Protein AF-A0A182EN33-F1 (afdb_monomer_lite)

Structure (mmCIF, N/CA/C/O backbone):
data_AF-A0A182EN33-F1
#
_entry.id   AF-A0A182EN33-F1
#
loop_
_atom_site.group_PDB
_atom_site.id
_atom_site.type_symbol
_atom_site.label_atom_id
_atom_site.label_alt_id
_atom_site.label_comp_id
_atom_site.label_asym_id
_atom_site.label_entity_id
_atom_site.label_seq_id
_atom_site.pdbx_PDB_ins_code
_atom_site.Cartn_x
_atom_site.Cartn_y
_atom_site.Cartn_z
_atom_site.occupancy
_atom_site.B_iso_or_equiv
_atom_site.auth_seq_id
_atom_site.auth_comp_id
_atom_site.auth_asym_id
_atom_site.auth_atom_id
_atom_site.pdbx_PDB_model_num
ATOM 1 N N . MET A 1 1 ? 7.401 3.623 -54.132 1.00 31.62 1 MET A N 1
ATOM 2 C CA . MET A 1 1 ? 8.027 2.600 -53.267 1.00 31.62 1 MET A CA 1
ATOM 3 C C . MET A 1 1 ? 8.249 3.207 -51.894 1.00 31.62 1 MET A C 1
ATOM 5 O O . MET A 1 1 ? 9.057 4.114 -51.759 1.00 31.62 1 MET A O 1
ATOM 9 N N . TYR A 1 2 ? 7.458 2.776 -50.913 1.00 28.78 2 TYR A N 1
ATOM 10 C CA . TYR A 1 2 ? 7.537 3.209 -49.518 1.00 28.78 2 TYR A CA 1
ATOM 11 C C . TYR A 1 2 ? 8.576 2.322 -48.820 1.00 28.78 2 TYR A C 1
ATOM 13 O O . TYR A 1 2 ? 8.303 1.149 -48.584 1.00 28.78 2 TYR A O 1
ATOM 21 N N . ASN A 1 3 ? 9.770 2.844 -48.529 1.00 30.33 3 ASN A N 1
ATOM 22 C CA . ASN A 1 3 ? 10.752 2.115 -47.729 1.00 30.33 3 ASN A CA 1
ATOM 23 C C . ASN A 1 3 ? 10.620 2.518 -46.262 1.00 30.33 3 ASN A C 1
ATOM 25 O O . ASN A 1 3 ? 11.076 3.570 -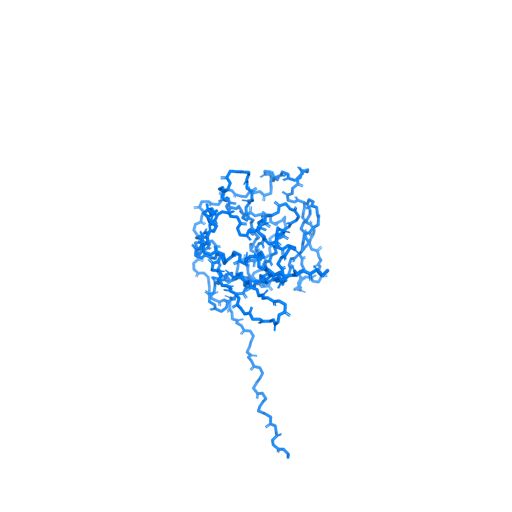45.818 1.00 30.33 3 ASN A O 1
ATOM 29 N N . GLN A 1 4 ? 9.959 1.627 -45.528 1.00 42.47 4 GLN A N 1
ATOM 30 C CA . GLN A 1 4 ? 10.081 1.475 -44.090 1.00 42.47 4 GLN A CA 1
ATOM 31 C C . GLN A 1 4 ? 11.551 1.241 -43.713 1.00 42.47 4 GLN A C 1
ATOM 33 O O . GLN A 1 4 ? 12.247 0.478 -44.379 1.00 42.47 4 GLN A O 1
ATOM 38 N N . SER A 1 5 ? 11.991 1.837 -42.603 1.00 39.81 5 SER A N 1
ATOM 39 C CA . SER A 1 5 ? 12.668 1.155 -41.482 1.00 39.81 5 SER A CA 1
ATOM 40 C C . SER A 1 5 ? 13.703 2.040 -40.773 1.00 39.81 5 SER A C 1
ATOM 42 O O . SER A 1 5 ? 14.462 2.777 -41.392 1.00 39.81 5 SER A O 1
ATOM 44 N N . ARG A 1 6 ? 13.754 1.863 -39.442 1.00 38.50 6 ARG A N 1
ATOM 45 C CA . ARG A 1 6 ? 14.775 2.330 -38.480 1.00 38.50 6 ARG A CA 1
ATOM 46 C C . ARG A 1 6 ? 14.611 3.736 -37.883 1.00 38.50 6 ARG A C 1
ATOM 48 O O . ARG A 1 6 ? 15.557 4.514 -37.842 1.00 38.50 6 ARG A O 1
ATOM 55 N N . LYS A 1 7 ? 13.472 4.003 -37.233 1.00 39.28 7 LYS A N 1
ATOM 56 C CA . LYS A 1 7 ? 13.522 4.777 -35.976 1.00 39.28 7 LYS A CA 1
ATOM 57 C C . LYS A 1 7 ? 13.866 3.798 -34.854 1.00 39.28 7 LYS A C 1
ATOM 59 O O . LYS A 1 7 ? 13.037 2.987 -34.457 1.00 39.28 7 LYS A O 1
ATOM 64 N N . GLY A 1 8 ? 15.143 3.792 -34.475 1.00 36.97 8 GLY A N 1
ATOM 65 C CA . GLY A 1 8 ? 15.721 2.886 -33.489 1.00 36.97 8 GLY A CA 1
ATOM 66 C C . GLY A 1 8 ? 15.067 3.022 -32.117 1.00 36.97 8 GLY A C 1
ATOM 67 O O . GLY A 1 8 ? 14.801 4.123 -31.640 1.00 36.97 8 GLY A O 1
ATOM 68 N N . TRP A 1 9 ? 14.823 1.871 -31.505 1.00 37.12 9 TRP A N 1
ATOM 69 C CA . TRP A 1 9 ? 14.331 1.712 -30.148 1.00 37.12 9 TRP A CA 1
ATOM 70 C C . TRP A 1 9 ? 15.394 2.241 -29.187 1.00 37.12 9 TRP A C 1
ATOM 72 O O . TRP A 1 9 ? 16.503 1.707 -29.142 1.00 37.12 9 TRP A O 1
ATOM 82 N N . LYS A 1 10 ? 15.086 3.295 -28.429 1.00 38.31 10 LYS A N 1
ATOM 83 C CA . LYS A 1 10 ? 15.992 3.753 -27.376 1.00 38.31 10 LYS A CA 1
ATOM 84 C C . LYS A 1 10 ? 15.839 2.845 -26.169 1.00 38.31 10 LYS A C 1
ATOM 86 O O . LYS A 1 10 ? 14.840 2.891 -25.460 1.00 38.31 10 LYS A O 1
ATOM 91 N N . ILE A 1 11 ? 16.846 2.008 -25.955 1.00 40.91 11 ILE A N 1
ATOM 92 C CA . ILE A 1 11 ? 16.990 1.197 -24.750 1.00 40.91 11 ILE A CA 1
ATOM 93 C C . ILE A 1 11 ? 17.032 2.150 -23.548 1.00 40.91 11 ILE A C 1
ATOM 95 O O . ILE A 1 11 ? 17.750 3.151 -23.560 1.00 40.91 11 ILE A O 1
ATOM 99 N N . LEU A 1 12 ? 16.288 1.810 -22.492 1.00 40.81 12 LEU A N 1
ATOM 100 C CA . LEU A 1 12 ? 16.102 2.590 -21.257 1.00 40.81 12 LEU A CA 1
ATOM 101 C C . LEU A 1 12 ? 17.410 3.091 -20.600 1.00 40.81 12 LEU A C 1
ATOM 103 O O . LEU A 1 12 ? 17.381 4.036 -19.815 1.00 40.81 12 LEU A O 1
ATOM 107 N N . LYS A 1 13 ? 18.563 2.507 -20.957 1.00 39.56 13 LYS A N 1
ATOM 108 C CA . LYS A 1 13 ? 19.907 2.963 -20.565 1.00 39.56 13 LYS A CA 1
ATOM 109 C C . LYS A 1 13 ? 20.235 4.399 -20.992 1.00 39.56 13 LYS A C 1
ATOM 111 O O . LYS A 1 13 ? 21.052 5.034 -20.335 1.00 39.56 13 LYS A O 1
ATOM 116 N N . GLU A 1 14 ? 19.634 4.916 -22.064 1.00 35.78 14 GLU A N 1
ATOM 117 C CA . GLU A 1 14 ? 19.969 6.248 -22.599 1.00 35.78 14 GLU A CA 1
ATOM 118 C C . GLU A 1 14 ? 19.197 7.402 -21.941 1.00 35.78 14 GLU A C 1
ATOM 120 O O . GLU A 1 14 ? 19.501 8.576 -22.171 1.00 35.78 14 GLU A O 1
ATOM 125 N N . SER A 1 15 ? 18.206 7.103 -21.099 1.00 40.00 15 SER A N 1
ATOM 126 C CA . SER A 1 15 ? 17.432 8.129 -20.405 1.00 40.00 15 SER A CA 1
ATOM 127 C C . SER A 1 15 ? 18.164 8.568 -19.134 1.00 40.00 15 SER A C 1
ATOM 129 O O . SER A 1 15 ? 18.089 7.911 -18.099 1.00 40.00 15 SER A O 1
ATOM 131 N N . LYS A 1 16 ? 18.849 9.720 -19.181 1.00 41.91 16 LYS A N 1
ATOM 132 C CA . LYS A 1 16 ? 19.387 10.443 -18.005 1.00 41.91 16 LYS A CA 1
ATOM 133 C C . LYS A 1 16 ? 18.273 11.013 -17.097 1.00 41.91 16 LYS A C 1
ATOM 135 O O . LYS A 1 16 ? 18.385 12.133 -16.604 1.00 41.91 16 LYS A O 1
ATOM 140 N N . LYS A 1 17 ? 17.172 10.289 -16.891 1.00 43.50 17 LYS A N 1
ATOM 141 C CA . LYS A 1 17 ? 16.091 10.700 -15.989 1.00 43.50 17 LYS A CA 1
ATOM 142 C C . LYS A 1 17 ? 16.308 10.061 -14.617 1.00 43.50 17 LYS A C 1
ATOM 144 O O . LYS A 1 17 ? 16.601 8.877 -14.485 1.00 43.50 17 LYS A O 1
ATOM 149 N N . THR A 1 18 ? 16.273 10.902 -13.592 1.00 37.91 18 THR A N 1
ATOM 150 C CA . THR A 1 18 ? 16.629 10.584 -12.208 1.00 37.91 18 THR A CA 1
ATOM 151 C C . THR A 1 18 ? 15.647 9.598 -11.566 1.00 37.91 18 THR A C 1
ATOM 153 O O . THR A 1 18 ? 14.470 9.539 -11.912 1.00 37.91 18 THR A O 1
ATOM 156 N N . ARG A 1 19 ? 16.141 8.848 -10.569 1.00 40.41 19 ARG A N 1
ATOM 157 C CA . ARG A 1 19 ? 15.469 7.764 -9.813 1.00 40.41 19 ARG A CA 1
ATOM 158 C C . ARG A 1 19 ? 14.133 8.121 -9.129 1.00 40.41 19 ARG A C 1
ATOM 160 O O . ARG A 1 19 ? 13.558 7.274 -8.460 1.00 40.41 19 ARG A O 1
ATOM 167 N N . TYR A 1 20 ? 13.635 9.344 -9.269 1.00 38.81 20 TYR A N 1
ATOM 168 C CA . TYR A 1 20 ? 12.438 9.847 -8.583 1.00 38.81 20 TYR A CA 1
ATOM 169 C C . TYR A 1 20 ? 11.143 9.665 -9.376 1.00 38.81 20 TYR A C 1
ATOM 171 O O . TYR A 1 20 ? 10.067 10.032 -8.912 1.00 38.81 20 TYR A O 1
ATOM 179 N N . GLN A 1 21 ? 11.238 9.096 -10.573 1.00 43.81 21 GLN A N 1
ATOM 180 C CA . GLN A 1 21 ? 10.144 9.080 -11.528 1.00 43.81 21 GLN A CA 1
ATOM 181 C C . GLN A 1 21 ? 9.388 7.747 -11.597 1.00 43.81 21 GLN A C 1
ATOM 183 O O . GLN A 1 21 ? 8.379 7.702 -12.273 1.00 43.81 21 GLN A O 1
ATOM 188 N N . TYR A 1 22 ? 9.778 6.687 -10.881 1.00 46.91 22 TYR A N 1
ATOM 189 C CA . TYR A 1 22 ? 9.230 5.333 -11.104 1.00 46.91 22 TYR A CA 1
ATOM 190 C C . TYR A 1 22 ? 7.708 5.180 -10.930 1.00 46.91 22 TYR A C 1
ATOM 192 O O . TYR A 1 22 ? 7.109 4.363 -11.619 1.00 46.91 22 TYR A O 1
ATOM 200 N N . LEU A 1 23 ? 7.065 6.008 -10.101 1.00 44.56 23 LEU A N 1
ATOM 201 C CA . LEU A 1 23 ? 5.601 6.011 -9.958 1.00 44.56 23 LEU A CA 1
ATOM 202 C C . LEU A 1 23 ? 4.872 6.826 -11.042 1.00 44.56 23 LEU A C 1
ATOM 204 O O . LEU A 1 23 ? 3.807 6.412 -11.472 1.00 44.56 23 LEU A O 1
ATOM 208 N N . ARG A 1 24 ? 5.462 7.920 -11.547 1.00 39.88 24 ARG A N 1
ATOM 209 C CA .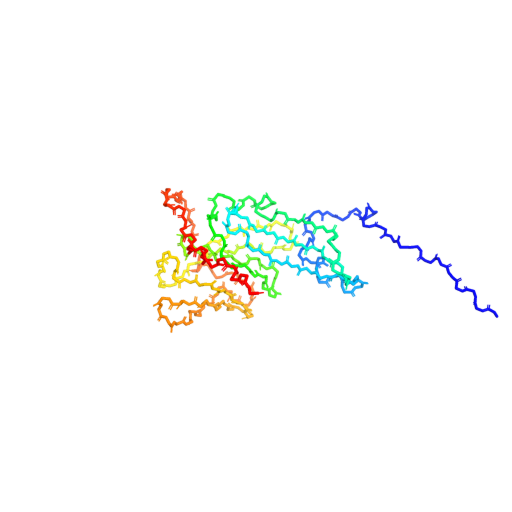 ARG A 1 24 ? 4.935 8.649 -12.725 1.00 39.88 24 ARG A CA 1
ATOM 210 C C . ARG A 1 24 ? 5.322 7.996 -14.054 1.00 39.88 24 ARG A C 1
ATOM 212 O O . ARG A 1 24 ? 4.620 8.151 -15.040 1.00 39.88 24 ARG A O 1
ATOM 219 N N . ILE A 1 25 ? 6.428 7.252 -14.086 1.00 45.25 25 ILE A N 1
ATOM 220 C CA . ILE A 1 25 ? 6.856 6.442 -15.230 1.00 45.25 25 ILE A CA 1
ATOM 221 C C . ILE A 1 25 ? 5.796 5.386 -15.514 1.00 45.25 25 ILE A C 1
ATOM 223 O O . ILE A 1 25 ? 5.530 5.163 -16.682 1.00 45.25 25 ILE A O 1
ATOM 227 N N . ALA A 1 26 ? 5.156 4.802 -14.493 1.00 46.41 26 ALA A N 1
ATOM 228 C CA . ALA A 1 26 ? 4.052 3.860 -14.679 1.00 46.41 26 ALA A CA 1
ATOM 229 C C . ALA A 1 26 ? 2.886 4.454 -15.496 1.00 46.41 26 ALA A C 1
ATOM 231 O O . ALA A 1 26 ? 2.305 3.747 -16.312 1.00 46.41 26 ALA A O 1
ATOM 232 N N . GLU A 1 27 ? 2.586 5.747 -15.328 1.00 40.25 27 GLU A N 1
ATOM 233 C CA . GLU A 1 27 ? 1.555 6.455 -16.104 1.00 40.25 27 GLU A CA 1
ATOM 234 C C . GLU A 1 27 ? 2.046 6.833 -17.518 1.00 40.25 27 GLU A C 1
ATOM 236 O O . GLU A 1 27 ? 1.307 6.691 -18.488 1.00 40.25 27 GLU A O 1
ATOM 241 N N . ASP A 1 28 ? 3.315 7.241 -17.660 1.00 41.69 28 ASP A N 1
ATOM 242 C CA . ASP A 1 28 ? 3.958 7.616 -18.940 1.00 41.69 28 ASP A CA 1
ATOM 243 C C . ASP A 1 28 ? 4.456 6.390 -19.750 1.00 41.69 28 ASP A C 1
ATOM 245 O O . ASP A 1 28 ? 4.986 6.512 -20.853 1.00 41.69 28 ASP A O 1
ATOM 249 N N . GLN A 1 29 ? 4.304 5.174 -19.207 1.00 47.50 29 GLN A N 1
ATOM 250 C CA . GLN A 1 29 ? 4.582 3.908 -19.891 1.00 47.50 29 GLN A CA 1
ATOM 251 C C . GLN A 1 29 ? 3.462 3.513 -20.859 1.00 47.50 29 GLN A C 1
ATOM 253 O O . GLN A 1 29 ? 3.578 2.455 -21.444 1.00 47.50 29 GLN A O 1
ATOM 258 N N . ALA A 1 30 ? 2.421 4.313 -21.110 1.00 42.97 30 ALA A N 1
ATOM 259 C CA . ALA A 1 30 ? 1.378 3.952 -22.082 1.00 42.97 30 ALA A CA 1
ATOM 260 C C . ALA A 1 30 ? 1.900 3.763 -23.531 1.00 42.97 30 ALA A C 1
ATOM 262 O O . ALA A 1 30 ? 1.277 3.053 -24.320 1.00 42.97 30 ALA A O 1
ATOM 263 N N . GLU A 1 31 ? 3.060 4.337 -23.886 1.00 46.19 31 GLU A N 1
ATOM 264 C CA . GLU A 1 31 ? 3.755 4.033 -25.154 1.00 46.19 31 GLU A CA 1
ATOM 265 C C . GLU A 1 31 ? 4.547 2.712 -25.114 1.00 46.19 31 GLU A C 1
ATOM 267 O O . GLU A 1 31 ? 4.861 2.131 -26.156 1.00 46.19 31 GLU A O 1
ATOM 272 N N . TYR A 1 32 ? 4.841 2.204 -23.918 1.00 51.06 32 TYR A N 1
ATOM 273 C CA . TYR A 1 32 ? 5.441 0.900 -23.690 1.00 51.06 32 TYR A CA 1
ATOM 274 C C . TYR A 1 32 ? 4.343 -0.111 -23.374 1.00 51.06 32 TYR A C 1
ATOM 276 O O . TYR A 1 32 ? 3.455 0.077 -22.555 1.00 51.06 32 TYR A O 1
ATOM 284 N N . LYS A 1 33 ? 4.412 -1.270 -24.005 1.00 62.91 33 LYS A N 1
ATOM 285 C CA . LYS A 1 33 ? 3.574 -2.400 -23.631 1.00 62.91 33 LYS A CA 1
ATOM 286 C C . LYS A 1 33 ? 4.061 -2.986 -22.292 1.00 62.91 33 LYS A C 1
ATOM 288 O O . LYS A 1 33 ? 4.619 -4.079 -22.300 1.00 62.91 33 LYS A O 1
ATOM 293 N N . ALA A 1 34 ? 3.951 -2.245 -21.191 1.00 69.38 34 ALA A N 1
ATOM 294 C CA . ALA A 1 34 ? 4.448 -2.619 -19.873 1.00 69.38 34 ALA A CA 1
ATOM 295 C C . ALA A 1 34 ? 3.371 -2.444 -18.793 1.00 69.38 34 ALA A C 1
ATOM 297 O O . ALA A 1 34 ? 2.613 -1.480 -18.792 1.00 69.38 34 ALA A O 1
ATOM 298 N N . VAL A 1 35 ? 3.323 -3.397 -17.870 1.00 78.50 35 VAL A N 1
ATOM 299 C CA . VAL A 1 35 ? 2.446 -3.448 -16.705 1.00 78.50 35 VAL A CA 1
ATOM 300 C C . VAL A 1 35 ? 3.307 -3.292 -15.459 1.00 78.50 35 VAL A C 1
ATOM 302 O O . VAL A 1 35 ? 4.379 -3.891 -15.348 1.00 78.50 35 VAL A O 1
ATOM 305 N N . VAL A 1 36 ? 2.828 -2.493 -14.511 1.00 84.19 36 VAL A N 1
ATOM 306 C CA . VAL A 1 36 ? 3.466 -2.322 -13.208 1.00 84.19 36 VAL A CA 1
ATOM 307 C C . VAL A 1 36 ? 2.678 -3.099 -12.161 1.00 84.19 36 VAL A C 1
ATOM 309 O O . VAL A 1 36 ? 1.480 -2.881 -11.996 1.00 84.19 36 VAL A O 1
ATOM 312 N N . LEU A 1 37 ? 3.350 -4.005 -11.454 1.00 89.12 37 LEU A N 1
ATOM 313 C CA . LEU A 1 37 ? 2.768 -4.821 -10.392 1.00 89.12 37 LEU A CA 1
ATOM 314 C C . LEU A 1 37 ? 3.357 -4.395 -9.051 1.00 89.12 37 LEU A C 1
ATOM 316 O O . LEU A 1 37 ? 4.565 -4.487 -8.846 1.00 89.12 37 LEU A O 1
ATOM 320 N N . LEU A 1 38 ? 2.500 -3.952 -8.136 1.00 92.88 38 LEU A N 1
ATOM 321 C CA . LEU A 1 38 ? 2.862 -3.680 -6.749 1.00 92.88 38 LEU A CA 1
ATOM 322 C C . LEU A 1 38 ? 2.496 -4.896 -5.900 1.00 92.88 38 LEU A C 1
ATOM 324 O O . LEU A 1 38 ? 1.359 -5.360 -5.947 1.00 92.88 38 LEU A O 1
ATOM 328 N N . THR A 1 39 ? 3.442 -5.399 -5.115 1.00 93.25 39 THR A N 1
ATOM 329 C CA . THR A 1 39 ? 3.189 -6.519 -4.207 1.00 93.25 39 THR A CA 1
ATOM 330 C C . THR A 1 39 ? 3.805 -6.287 -2.839 1.00 93.25 39 THR A C 1
ATOM 332 O O . THR A 1 39 ? 4.843 -5.637 -2.692 1.00 93.25 39 THR A O 1
ATOM 335 N N . CYS A 1 40 ? 3.180 -6.888 -1.835 1.00 94.38 40 CYS A N 1
ATOM 336 C CA . CYS A 1 40 ? 3.723 -7.005 -0.496 1.00 94.38 40 CYS A CA 1
ATOM 337 C C . CYS A 1 40 ? 4.293 -8.415 -0.314 1.00 94.38 40 CYS A C 1
ATOM 339 O O . CYS A 1 40 ? 3.558 -9.400 -0.315 1.00 94.38 40 CYS A O 1
ATOM 341 N N . ASP A 1 41 ? 5.608 -8.524 -0.151 1.00 92.75 41 ASP A N 1
ATOM 342 C CA . ASP A 1 41 ? 6.264 -9.748 0.303 1.00 92.75 41 ASP A CA 1
ATOM 343 C C . ASP A 1 41 ? 6.357 -9.704 1.833 1.00 92.75 41 ASP A C 1
ATOM 345 O O . ASP A 1 41 ? 7.370 -9.329 2.433 1.00 92.75 41 ASP A O 1
ATOM 349 N N . ALA A 1 42 ? 5.235 -10.068 2.453 1.00 87.50 42 ALA A N 1
ATOM 350 C CA . ALA A 1 42 ? 5.049 -10.150 3.897 1.00 87.50 42 ALA A CA 1
ATOM 351 C C . ALA A 1 42 ? 6.108 -11.029 4.587 1.00 87.50 42 ALA A C 1
ATOM 353 O O . ALA A 1 42 ? 6.577 -10.706 5.678 1.00 87.50 42 ALA A O 1
ATOM 354 N N . ALA A 1 43 ? 6.523 -12.128 3.946 1.00 87.94 43 ALA A N 1
ATOM 355 C CA . ALA A 1 43 ? 7.488 -13.069 4.514 1.00 87.94 43 ALA A CA 1
ATOM 356 C C . ALA A 1 43 ? 8.882 -12.446 4.679 1.00 87.94 43 ALA A C 1
ATOM 358 O O . ALA A 1 43 ? 9.611 -12.802 5.607 1.00 87.94 43 ALA A O 1
ATOM 359 N N . GLN A 1 44 ? 9.234 -11.507 3.800 1.00 91.19 44 GLN A N 1
ATOM 360 C CA . GLN A 1 44 ? 10.507 -10.788 3.832 1.00 91.19 44 GLN A CA 1
ATOM 361 C C . GLN A 1 44 ? 10.375 -9.331 4.298 1.00 91.19 44 GLN A C 1
ATOM 363 O O . GLN A 1 44 ? 11.344 -8.583 4.204 1.00 91.19 44 GLN A O 1
ATOM 368 N N . ASN A 1 45 ? 9.206 -8.929 4.810 1.00 91.75 45 ASN A N 1
ATOM 369 C CA . ASN A 1 45 ? 8.910 -7.558 5.230 1.00 91.75 45 ASN A CA 1
ATOM 370 C C . ASN A 1 45 ? 9.274 -6.503 4.165 1.00 91.75 45 ASN A C 1
ATOM 372 O O . ASN A 1 45 ? 9.943 -5.506 4.446 1.00 91.75 45 ASN A O 1
ATOM 376 N N . ARG A 1 46 ? 8.884 -6.743 2.910 1.00 93.38 46 ARG A N 1
ATOM 377 C CA . ARG A 1 46 ? 9.245 -5.846 1.807 1.00 93.38 46 ARG A CA 1
ATOM 378 C C . ARG A 1 46 ? 8.096 -5.571 0.855 1.00 93.38 46 ARG A C 1
ATOM 380 O O . ARG A 1 46 ? 7.191 -6.382 0.687 1.00 93.38 46 ARG A O 1
ATOM 387 N N . ILE A 1 47 ? 8.154 -4.409 0.221 1.00 94.88 47 ILE A N 1
ATOM 388 C CA . ILE A 1 47 ? 7.222 -3.978 -0.817 1.00 94.88 47 ILE A CA 1
ATOM 389 C C . ILE A 1 47 ? 8.005 -3.901 -2.116 1.00 94.88 47 ILE A C 1
ATOM 391 O O . ILE A 1 47 ? 9.027 -3.215 -2.190 1.00 94.88 47 ILE A O 1
ATOM 395 N N . LEU A 1 48 ? 7.527 -4.613 -3.129 1.00 94.00 48 LEU A N 1
ATOM 396 C CA . LEU A 1 48 ? 8.189 -4.724 -4.420 1.00 94.00 48 LEU A CA 1
ATOM 397 C C . LEU A 1 48 ? 7.316 -4.127 -5.510 1.00 94.00 48 LEU A C 1
ATOM 399 O O . LEU A 1 48 ? 6.093 -4.270 -5.498 1.00 94.00 48 LEU A O 1
ATOM 403 N N . LEU A 1 49 ? 7.974 -3.497 -6.472 1.00 92.38 49 LEU A N 1
ATOM 404 C CA . LEU A 1 49 ? 7.369 -3.038 -7.706 1.00 92.38 49 LEU A CA 1
ATOM 405 C C . LEU A 1 49 ? 8.058 -3.737 -8.872 1.00 92.38 49 LEU A C 1
ATOM 407 O O . LEU A 1 49 ? 9.263 -3.588 -9.071 1.00 92.38 49 LEU A O 1
ATOM 411 N N . PHE A 1 50 ? 7.290 -4.500 -9.639 1.00 89.69 50 PHE A N 1
ATOM 412 C CA . PHE A 1 50 ? 7.761 -5.176 -10.838 1.00 89.69 50 PHE A CA 1
ATOM 413 C C . PHE A 1 50 ? 7.275 -4.434 -12.072 1.00 89.69 50 PHE A C 1
ATOM 415 O O . PHE A 1 50 ? 6.106 -4.067 -12.161 1.00 89.69 50 PHE A O 1
ATOM 422 N N . VAL A 1 51 ? 8.168 -4.242 -13.033 1.00 87.12 51 VAL A N 1
ATOM 423 C CA . VAL A 1 51 ? 7.830 -3.760 -14.371 1.00 87.12 51 VAL A CA 1
ATOM 424 C C . VAL A 1 51 ? 7.932 -4.952 -15.300 1.00 87.12 51 VAL A C 1
ATOM 426 O O . VAL A 1 51 ? 9.001 -5.543 -15.433 1.00 87.12 51 VAL A O 1
ATOM 429 N N . VAL A 1 52 ? 6.817 -5.317 -15.912 1.00 85.38 52 VAL A N 1
ATOM 430 C CA . VAL A 1 52 ? 6.682 -6.504 -16.756 1.00 85.38 52 VAL A CA 1
ATOM 431 C C . VAL A 1 52 ? 6.211 -6.050 -18.127 1.00 85.38 52 VAL A C 1
ATOM 433 O O . VAL A 1 52 ? 5.391 -5.146 -18.209 1.00 85.38 52 VAL A O 1
ATOM 436 N N . ASP A 1 53 ? 6.715 -6.623 -19.212 1.00 83.69 53 ASP A N 1
ATOM 437 C CA . ASP A 1 53 ? 6.187 -6.311 -20.541 1.00 83.69 53 ASP A CA 1
ATOM 438 C C . ASP A 1 53 ? 4.876 -7.068 -20.851 1.00 83.69 53 ASP A C 1
ATOM 440 O O . ASP A 1 53 ? 4.426 -7.938 -20.108 1.00 83.69 53 ASP A O 1
ATOM 444 N N . HIS A 1 54 ? 4.253 -6.764 -21.988 1.00 80.50 54 HIS A N 1
ATOM 445 C CA . HIS A 1 54 ? 3.051 -7.441 -22.488 1.00 80.50 54 HIS A CA 1
ATOM 446 C C . HIS A 1 54 ? 3.193 -8.938 -22.749 1.00 80.50 54 HIS A C 1
ATOM 448 O O . HIS A 1 54 ? 2.179 -9.602 -22.949 1.00 80.50 54 HIS A O 1
ATOM 454 N N . THR A 1 55 ? 4.413 -9.464 -22.813 1.00 85.06 55 THR A N 1
ATOM 455 C CA . THR A 1 55 ? 4.651 -10.904 -22.951 1.00 85.06 55 THR A CA 1
ATOM 456 C C . THR A 1 55 ? 4.723 -11.599 -21.593 1.00 85.06 55 THR A C 1
ATOM 458 O O . THR A 1 55 ? 4.785 -12.823 -21.540 1.00 85.06 55 THR A O 1
ATOM 461 N N . GLY A 1 56 ? 4.691 -10.836 -20.494 1.00 82.12 56 GLY A N 1
ATOM 462 C CA . GLY A 1 56 ? 4.904 -11.347 -19.144 1.00 82.12 56 GLY A CA 1
ATOM 463 C C . GLY A 1 56 ? 6.380 -11.400 -18.743 1.00 82.12 56 GLY A C 1
ATOM 464 O O . GLY A 1 56 ? 6.700 -11.946 -17.688 1.00 82.12 56 GLY A O 1
ATOM 465 N N . THR A 1 57 ? 7.290 -10.838 -19.546 1.00 88.25 57 THR A N 1
ATOM 466 C CA . THR A 1 57 ? 8.723 -10.838 -19.240 1.00 88.25 57 THR A CA 1
ATOM 467 C C . THR A 1 57 ? 9.044 -9.742 -18.232 1.00 88.25 57 THR A C 1
ATOM 469 O O . THR A 1 57 ? 8.713 -8.572 -18.436 1.00 88.25 57 THR A O 1
ATOM 472 N 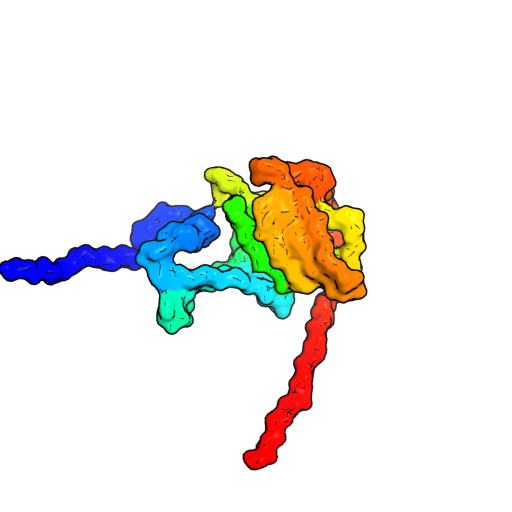N . LEU A 1 58 ? 9.716 -10.113 -17.139 1.00 88.56 58 LEU A N 1
ATOM 473 C CA . LEU A 1 58 ? 10.193 -9.160 -16.141 1.00 88.56 58 LEU A CA 1
ATOM 474 C C . LEU A 1 58 ? 11.251 -8.237 -16.760 1.00 88.56 58 LEU A C 1
ATOM 476 O O . LEU A 1 58 ? 12.336 -8.681 -17.129 1.00 88.56 58 LEU A O 1
ATOM 480 N N . ILE A 1 59 ? 10.943 -6.945 -16.833 1.00 88.75 59 ILE A N 1
ATOM 481 C CA . ILE A 1 59 ? 11.881 -5.902 -17.256 1.00 88.75 59 ILE A CA 1
ATOM 482 C C . ILE A 1 59 ? 12.723 -5.452 -16.064 1.00 88.75 59 ILE A C 1
ATOM 484 O O . ILE A 1 59 ? 13.937 -5.291 -16.190 1.00 88.75 59 ILE A O 1
ATOM 488 N N . ASN A 1 60 ? 12.081 -5.194 -14.919 1.00 87.50 60 ASN A N 1
ATOM 489 C CA . ASN A 1 60 ? 12.783 -4.716 -13.734 1.00 87.50 60 ASN A CA 1
ATOM 490 C C . ASN A 1 60 ? 12.041 -5.007 -12.426 1.00 87.50 60 ASN A C 1
ATOM 492 O O . ASN A 1 60 ? 10.815 -5.091 -12.401 1.00 87.50 60 ASN A O 1
ATOM 496 N N . GLU A 1 61 ? 12.801 -5.076 -11.337 1.00 91.00 61 GLU A N 1
ATOM 497 C CA . GLU A 1 61 ? 12.326 -5.213 -9.961 1.00 91.00 61 GLU A CA 1
ATOM 498 C C . GLU A 1 61 ? 12.862 -4.050 -9.122 1.00 91.00 61 GLU A C 1
ATOM 500 O O . GLU A 1 61 ? 14.056 -3.745 -9.129 1.00 91.00 61 GLU A O 1
ATOM 505 N N . TYR A 1 62 ? 11.972 -3.417 -8.364 1.00 89.12 62 TYR A N 1
ATOM 506 C CA . TYR A 1 62 ? 12.307 -2.350 -7.436 1.00 89.12 62 TYR A CA 1
ATOM 507 C C . TYR A 1 62 ? 11.875 -2.724 -6.024 1.00 89.12 62 TYR A C 1
ATOM 509 O O . TYR A 1 62 ? 10.693 -2.924 -5.752 1.00 89.12 62 TYR A O 1
ATOM 517 N N . ASP A 1 63 ? 12.837 -2.744 -5.106 1.00 92.88 63 ASP A N 1
ATOM 518 C CA . ASP A 1 63 ? 12.589 -2.881 -3.674 1.00 92.88 63 ASP A CA 1
ATOM 519 C C . ASP A 1 63 ? 12.251 -1.502 -3.085 1.00 92.88 63 ASP A C 1
ATOM 521 O O . ASP A 1 63 ? 13.134 -0.671 -2.832 1.00 92.88 63 ASP A O 1
ATOM 525 N N . LEU A 1 64 ? 10.954 -1.225 -2.923 1.00 91.38 64 LEU A N 1
ATOM 526 C CA . LEU A 1 64 ? 10.464 0.055 -2.407 1.00 91.38 64 LEU A CA 1
ATOM 527 C C . LEU A 1 64 ? 10.777 0.214 -0.920 1.00 91.38 64 LEU A C 1
ATOM 529 O O . LEU A 1 64 ? 11.028 1.333 -0.472 1.00 91.38 64 LEU A O 1
ATOM 533 N N . THR A 1 65 ? 10.829 -0.892 -0.173 1.00 92.12 65 THR A N 1
ATOM 534 C CA . THR A 1 65 ? 11.212 -0.881 1.242 1.00 92.12 65 THR A CA 1
ATOM 535 C C . THR A 1 65 ? 12.624 -0.348 1.413 1.00 92.12 65 THR A C 1
ATOM 537 O O . THR A 1 65 ? 12.819 0.594 2.177 1.00 92.12 65 THR A O 1
ATOM 540 N N . LYS A 1 66 ? 13.595 -0.855 0.644 1.00 90.56 66 LYS A N 1
ATOM 541 C CA . LYS A 1 66 ? 14.972 -0.330 0.670 1.00 90.56 66 LYS A CA 1
ATOM 542 C C . LYS A 1 66 ? 15.065 1.087 0.122 1.00 90.56 66 LYS A C 1
ATOM 544 O O . LYS A 1 66 ? 15.770 1.923 0.681 1.00 90.56 66 LYS A O 1
ATOM 549 N N . THR A 1 67 ? 14.357 1.362 -0.972 1.00 87.69 67 THR A N 1
ATOM 550 C CA . THR A 1 67 ? 14.406 2.669 -1.647 1.00 87.69 67 THR A CA 1
ATOM 551 C C . THR A 1 67 ? 13.938 3.798 -0.730 1.00 87.69 67 THR A C 1
ATOM 553 O O . THR A 1 67 ? 14.522 4.882 -0.749 1.00 87.69 67 THR A O 1
ATOM 556 N N . TYR A 1 68 ? 12.910 3.542 0.081 1.00 87.19 68 TYR A N 1
ATOM 557 C CA . TYR A 1 68 ? 12.299 4.539 0.958 1.00 87.19 68 TYR A CA 1
ATOM 558 C C . TYR A 1 68 ? 12.569 4.313 2.449 1.00 87.19 68 TYR A C 1
ATOM 560 O O . TYR A 1 68 ? 11.976 5.017 3.260 1.00 87.19 68 TYR A O 1
ATOM 568 N N . LYS A 1 69 ? 13.471 3.384 2.805 1.00 89.56 69 LYS A N 1
ATOM 569 C CA . LYS A 1 69 ? 13.834 3.051 4.196 1.00 89.56 69 LYS A CA 1
ATOM 570 C C . LYS A 1 69 ? 12.608 2.761 5.071 1.00 89.56 69 LYS A C 1
ATOM 572 O O . LYS A 1 69 ? 12.418 3.344 6.134 1.00 89.56 69 LYS A O 1
ATOM 577 N N . LEU A 1 70 ? 11.711 1.919 4.560 1.00 90.12 70 LEU A N 1
ATOM 578 C CA . LEU A 1 70 ? 10.438 1.611 5.225 1.00 90.12 70 LEU A CA 1
ATOM 579 C C . LEU A 1 70 ? 10.583 0.570 6.346 1.00 90.12 70 LEU A C 1
ATOM 581 O O . LEU A 1 70 ? 9.646 0.361 7.111 1.00 90.12 70 LEU A O 1
ATOM 585 N N . ASP A 1 71 ? 11.740 -0.078 6.441 1.00 87.38 71 ASP A N 1
ATOM 586 C CA . ASP A 1 71 ? 12.082 -1.122 7.408 1.00 87.38 71 ASP A CA 1
ATOM 587 C C . ASP A 1 71 ? 12.046 -0.650 8.869 1.00 87.38 71 ASP A C 1
ATOM 589 O O . ASP A 1 71 ? 11.827 -1.456 9.773 1.00 87.38 71 ASP A O 1
ATOM 593 N N . GLU A 1 72 ? 12.187 0.655 9.105 1.00 85.50 72 GLU A N 1
ATOM 594 C CA . GLU A 1 72 ? 12.079 1.250 10.441 1.00 85.50 72 GLU A CA 1
ATOM 595 C C . GLU A 1 72 ? 10.628 1.309 10.956 1.00 85.50 72 GLU A C 1
ATOM 597 O O . GLU A 1 72 ? 10.392 1.265 12.166 1.00 85.50 72 GLU A O 1
ATO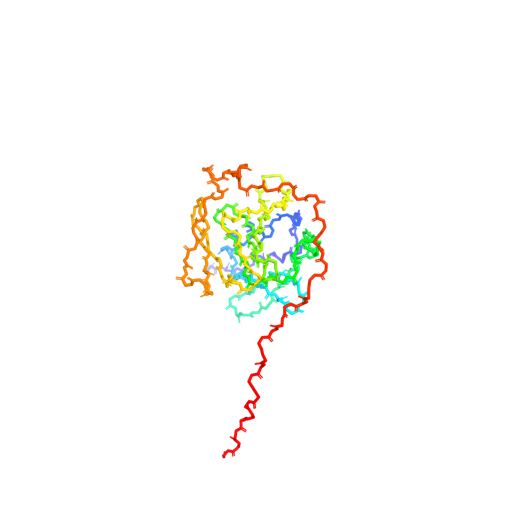M 602 N N . CYS A 1 73 ? 9.644 1.400 10.054 1.00 87.38 73 CYS A N 1
ATOM 603 C CA . CYS A 1 73 ? 8.247 1.686 10.404 1.00 87.38 73 CYS A CA 1
ATOM 604 C C . CYS A 1 73 ? 7.281 0.543 10.072 1.00 87.38 73 CYS A C 1
ATOM 606 O O . CYS A 1 73 ? 6.242 0.415 10.719 1.00 87.38 73 CYS A O 1
ATOM 608 N N . ILE A 1 74 ? 7.603 -0.273 9.068 1.00 90.88 74 ILE A N 1
ATOM 609 C CA . ILE A 1 74 ? 6.713 -1.298 8.518 1.00 90.88 74 ILE A CA 1
ATOM 610 C C . ILE A 1 74 ? 7.294 -2.667 8.845 1.00 90.88 74 ILE A C 1
ATOM 612 O O . ILE A 1 74 ? 8.456 -2.934 8.540 1.00 90.88 74 ILE A O 1
ATOM 616 N N . ARG A 1 75 ? 6.495 -3.526 9.490 1.00 91.38 75 ARG A N 1
ATOM 617 C CA . ARG A 1 75 ? 6.948 -4.849 9.957 1.00 91.38 75 ARG A CA 1
ATOM 618 C C . ARG A 1 75 ? 6.389 -6.027 9.184 1.00 91.38 75 ARG A C 1
ATOM 620 O O . ARG A 1 75 ? 7.034 -7.078 9.138 1.00 91.38 75 ARG A O 1
ATOM 627 N N . ASN A 1 76 ? 5.184 -5.894 8.650 1.00 92.00 76 ASN A N 1
ATOM 628 C CA . ASN A 1 76 ? 4.560 -6.924 7.846 1.00 92.00 76 ASN A CA 1
ATOM 629 C C . ASN A 1 76 ? 3.527 -6.303 6.891 1.00 92.00 76 ASN A C 1
ATOM 631 O O . ASN A 1 76 ? 2.349 -6.213 7.240 1.00 92.00 76 ASN A O 1
ATOM 635 N N . PRO A 1 77 ? 3.932 -5.838 5.697 1.00 93.50 77 PRO A N 1
ATOM 636 C CA . PRO A 1 77 ? 2.991 -5.240 4.761 1.00 93.50 77 PRO A CA 1
ATOM 637 C C . PRO A 1 77 ? 1.999 -6.309 4.272 1.00 93.50 77 PRO A C 1
ATOM 639 O O . PRO A 1 77 ? 2.411 -7.301 3.674 1.00 93.50 77 PRO A O 1
ATOM 642 N N . ALA A 1 78 ? 0.699 -6.113 4.515 1.00 89.75 78 ALA A N 1
ATOM 643 C CA . ALA A 1 78 ? -0.356 -6.999 3.996 1.00 89.75 78 ALA A CA 1
ATOM 644 C C . ALA A 1 78 ? -0.968 -6.479 2.696 1.00 89.75 78 ALA A C 1
ATOM 646 O O . ALA A 1 78 ? -1.285 -7.254 1.799 1.00 89.75 78 ALA A O 1
ATOM 647 N N . SER A 1 79 ? -1.138 -5.162 2.601 1.00 94.62 79 SER A N 1
ATOM 648 C CA . SER A 1 79 ? -1.759 -4.512 1.455 1.00 94.62 79 SER A CA 1
ATOM 649 C C . SER A 1 79 ? -1.056 -3.194 1.194 1.00 94.62 79 SER A C 1
ATOM 651 O O . SER A 1 79 ? -0.814 -2.419 2.120 1.00 94.62 79 SER A O 1
ATOM 653 N N . ALA A 1 80 ? -0.769 -2.919 -0.073 1.00 95.44 80 ALA A N 1
ATOM 654 C CA . ALA A 1 80 ? -0.246 -1.640 -0.509 1.00 95.44 80 ALA A CA 1
ATOM 655 C C . ALA A 1 80 ? -0.908 -1.230 -1.821 1.00 95.44 80 ALA A C 1
ATOM 657 O O . ALA A 1 80 ? -1.123 -2.063 -2.700 1.00 95.44 80 ALA A O 1
ATOM 658 N N . ILE A 1 81 ? -1.232 0.053 -1.942 1.00 94.88 81 ILE A N 1
ATOM 659 C CA . ILE A 1 81 ? -1.873 0.636 -3.124 1.00 94.88 81 ILE A CA 1
ATOM 660 C C . ILE A 1 81 ? -1.248 1.990 -3.438 1.00 94.88 81 ILE A C 1
ATOM 662 O O . ILE A 1 81 ? -0.664 2.635 -2.567 1.00 94.88 81 ILE A O 1
ATOM 666 N N . VAL A 1 82 ? -1.415 2.440 -4.675 1.00 92.06 82 VAL A N 1
ATOM 667 C CA . VAL A 1 82 ? -1.088 3.805 -5.085 1.00 92.06 82 VAL A CA 1
ATOM 668 C C . VAL A 1 82 ? -2.400 4.521 -5.367 1.00 92.06 82 VAL A C 1
ATOM 670 O O . VAL A 1 82 ? -3.212 4.015 -6.139 1.00 92.06 82 VAL A O 1
ATOM 673 N N . ASP A 1 83 ? -2.630 5.655 -4.712 1.00 90.38 83 ASP A N 1
ATOM 674 C CA . ASP A 1 83 ? -3.822 6.468 -4.959 1.00 90.38 83 ASP A CA 1
ATOM 675 C C . ASP A 1 83 ? -3.695 7.305 -6.250 1.00 90.38 83 ASP A C 1
ATOM 677 O O . ASP A 1 83 ? -2.632 7.386 -6.871 1.00 90.38 83 ASP A O 1
ATOM 681 N N . SER A 1 84 ? -4.773 7.992 -6.635 1.00 87.69 84 SER A N 1
ATOM 682 C CA . SER A 1 84 ? -4.796 8.889 -7.802 1.00 87.69 84 SER A CA 1
ATOM 683 C C . SER A 1 84 ? -3.897 10.127 -7.671 1.00 87.69 84 SER A C 1
ATOM 685 O O . SER A 1 84 ? -3.750 10.884 -8.625 1.00 87.69 84 SER A O 1
ATOM 687 N N . PHE A 1 85 ? -3.314 10.368 -6.495 1.00 87.19 85 PHE A N 1
ATOM 688 C CA . PHE A 1 85 ? -2.369 11.454 -6.234 1.00 87.19 85 PHE A CA 1
ATOM 689 C C . PHE A 1 85 ? -0.907 10.962 -6.242 1.00 87.19 85 PHE A C 1
ATOM 691 O O . PHE A 1 85 ? 0.027 11.752 -6.068 1.00 87.19 85 PHE A O 1
ATOM 698 N N . GLY A 1 86 ? -0.682 9.663 -6.466 1.00 86.94 86 GLY A N 1
ATOM 699 C CA . GLY A 1 86 ? 0.634 9.029 -6.488 1.00 86.94 86 GLY A CA 1
ATOM 700 C C . GLY A 1 86 ? 1.224 8.742 -5.102 1.00 86.94 86 GLY A C 1
ATOM 701 O O . GLY A 1 86 ? 2.432 8.467 -4.995 1.00 86.94 86 GLY A O 1
ATOM 702 N N . ASN A 1 87 ? 0.418 8.819 -4.040 1.00 91.19 87 ASN A N 1
ATOM 703 C CA . ASN A 1 87 ? 0.818 8.410 -2.698 1.00 91.19 87 ASN A CA 1
ATOM 704 C C . ASN A 1 87 ? 0.779 6.886 -2.599 1.00 91.19 87 ASN A C 1
ATOM 706 O O . ASN A 1 87 ? -0.180 6.250 -3.032 1.00 91.19 87 ASN A O 1
ATOM 710 N N . LEU A 1 88 ? 1.818 6.304 -2.003 1.00 93.31 88 LEU A N 1
ATOM 711 C CA . LEU A 1 88 ? 1.850 4.876 -1.696 1.00 93.31 88 LEU A CA 1
ATOM 712 C C . LEU A 1 88 ? 1.278 4.678 -0.292 1.00 93.31 88 LEU A C 1
ATOM 714 O O . LEU A 1 88 ? 1.871 5.133 0.686 1.00 93.31 88 LEU A O 1
ATOM 718 N N . LEU A 1 89 ? 0.131 4.015 -0.208 1.00 95.38 89 LEU A N 1
ATOM 719 C CA . LEU A 1 89 ? -0.545 3.675 1.038 1.00 95.38 89 LEU A CA 1
ATOM 720 C C . LEU A 1 89 ? -0.228 2.229 1.399 1.00 95.38 89 LEU A C 1
ATOM 722 O O . LEU A 1 89 ? -0.248 1.361 0.527 1.00 95.38 89 LEU A O 1
ATOM 726 N N . ILE A 1 90 ? 0.080 1.974 2.667 1.00 95.94 90 ILE A N 1
ATOM 727 C CA . ILE A 1 90 ? 0.574 0.680 3.137 1.00 95.94 90 ILE A CA 1
ATOM 728 C C . ILE A 1 90 ? -0.114 0.330 4.451 1.00 95.94 90 ILE A C 1
ATOM 730 O O . ILE A 1 90 ? -0.001 1.064 5.431 1.00 95.94 90 ILE A O 1
ATOM 734 N N . LEU A 1 91 ? -0.793 -0.812 4.477 1.00 95.19 91 LEU A N 1
ATOM 735 C CA . LEU A 1 91 ? -1.344 -1.409 5.686 1.00 95.19 91 LEU A CA 1
ATOM 736 C C . LEU A 1 91 ? -0.333 -2.408 6.262 1.00 95.19 91 LEU A C 1
ATOM 738 O O . LEU A 1 91 ? -0.044 -3.438 5.643 1.00 95.19 91 LEU A O 1
ATOM 742 N N . ASP A 1 92 ? 0.191 -2.107 7.449 1.00 93.81 92 ASP A N 1
ATOM 743 C CA . ASP A 1 92 ? 1.051 -3.019 8.201 1.00 93.81 92 ASP A CA 1
ATOM 744 C C . ASP A 1 92 ? 0.195 -3.961 9.050 1.00 93.81 92 ASP A C 1
ATOM 746 O O . ASP A 1 92 ? -0.441 -3.554 10.016 1.00 93.81 92 ASP A O 1
ATOM 750 N N . TYR A 1 93 ? 0.201 -5.241 8.704 1.00 89.69 93 TYR A N 1
ATOM 751 C CA . TYR A 1 93 ? -0.611 -6.280 9.326 1.00 89.69 93 TYR A CA 1
ATOM 752 C C . TYR A 1 93 ? -0.212 -6.580 10.771 1.00 89.69 93 TYR A C 1
ATOM 754 O O . TYR A 1 93 ? -1.050 -6.963 11.588 1.00 89.69 93 TYR A O 1
ATOM 762 N N . ALA A 1 94 ? 1.078 -6.439 11.093 1.00 89.50 94 ALA A N 1
ATOM 763 C CA . ALA A 1 94 ? 1.588 -6.763 12.422 1.00 89.50 94 ALA A CA 1
ATOM 764 C C . ALA A 1 94 ? 1.189 -5.705 13.456 1.00 89.50 94 ALA A C 1
ATOM 766 O O . ALA A 1 94 ? 0.977 -6.034 14.620 1.00 89.50 94 ALA A O 1
ATOM 767 N N . THR A 1 95 ? 1.094 -4.445 13.030 1.00 90.38 95 THR A N 1
ATOM 768 C CA . THR A 1 95 ? 0.796 -3.306 13.909 1.00 90.38 95 THR A CA 1
ATOM 769 C C . THR A 1 95 ? -0.603 -2.733 13.694 1.00 90.38 95 THR A C 1
ATOM 771 O O . THR A 1 95 ? -1.041 -1.900 14.482 1.00 90.38 95 THR A O 1
ATOM 774 N N . SER A 1 96 ? -1.291 -3.163 12.632 1.00 90.62 96 SER A N 1
ATOM 775 C CA . SER A 1 96 ? -2.547 -2.597 12.127 1.00 90.62 96 SER A CA 1
ATOM 776 C C . SER A 1 96 ? -2.497 -1.085 11.919 1.00 90.62 96 SER A C 1
ATOM 778 O O . SER A 1 96 ? -3.509 -0.391 12.015 1.00 90.62 96 SER A O 1
ATOM 780 N N . ARG A 1 97 ? -1.299 -0.574 11.620 1.00 93.38 97 ARG A N 1
ATOM 781 C CA . ARG A 1 97 ? -1.060 0.828 11.292 1.00 93.38 97 ARG A CA 1
ATOM 782 C C . ARG A 1 97 ? -1.166 1.038 9.794 1.00 93.38 97 ARG A C 1
ATOM 784 O O . ARG A 1 97 ? -0.770 0.188 8.992 1.00 93.38 97 ARG A O 1
ATOM 791 N N . LEU A 1 98 ? -1.671 2.207 9.433 1.00 95.00 98 LEU A N 1
ATOM 792 C CA . LEU A 1 98 ? -1.763 2.661 8.059 1.00 95.00 98 LEU A CA 1
ATOM 793 C C . LEU A 1 98 ? -0.699 3.728 7.825 1.00 95.00 98 LEU A C 1
ATOM 795 O O . LEU A 1 98 ? -0.630 4.717 8.547 1.00 95.00 98 LEU A O 1
ATOM 799 N N . TRP A 1 99 ? 0.123 3.536 6.805 1.00 95.19 99 TRP A N 1
ATOM 800 C CA . TRP A 1 99 ? 1.193 4.454 6.441 1.00 95.19 99 TRP A CA 1
ATOM 801 C C . TRP A 1 99 ? 0.946 5.032 5.055 1.00 95.19 99 TRP A C 1
ATOM 803 O O . TRP A 1 99 ? 0.497 4.330 4.152 1.00 95.19 99 TRP A O 1
ATOM 813 N N . ALA A 1 100 ? 1.285 6.302 4.870 1.00 93.88 100 ALA A N 1
ATOM 814 C CA . ALA A 1 100 ? 1.265 6.978 3.587 1.00 93.88 100 ALA A CA 1
ATOM 815 C C . ALA A 1 100 ? 2.639 7.556 3.276 1.00 93.88 100 ALA A C 1
ATOM 817 O O . ALA A 1 100 ? 3.152 8.420 3.987 1.00 93.88 100 ALA A O 1
ATOM 818 N N . LEU A 1 101 ? 3.226 7.091 2.181 1.00 92.69 101 LEU A N 1
ATOM 819 C CA . LEU A 1 101 ? 4.411 7.679 1.589 1.00 92.69 101 LEU A CA 1
ATOM 820 C C . LEU A 1 101 ? 3.970 8.716 0.551 1.00 92.69 101 LEU A C 1
ATOM 822 O O . LEU A 1 101 ? 3.659 8.394 -0.603 1.00 92.69 101 LEU A O 1
ATOM 826 N N . LEU A 1 102 ? 3.943 9.969 0.995 1.00 90.00 102 LEU A N 1
ATOM 827 C CA . LEU A 1 102 ? 3.357 11.086 0.267 1.00 90.00 102 LEU A CA 1
ATOM 828 C C . LEU A 1 102 ? 4.222 11.498 -0.918 1.00 90.00 102 LEU A C 1
ATOM 830 O 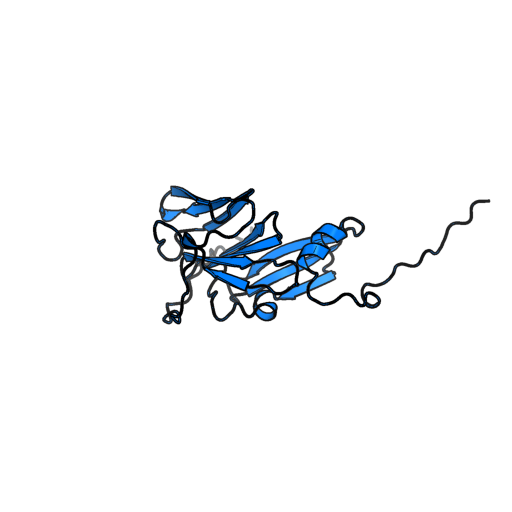O . LEU A 1 102 ? 5.440 11.659 -0.794 1.00 90.00 102 LEU A O 1
ATOM 834 N N . SER A 1 103 ? 3.579 11.693 -2.063 1.00 81.50 103 SER A N 1
ATOM 835 C CA . SER A 1 103 ? 4.200 12.233 -3.264 1.00 81.50 103 SER A CA 1
ATOM 836 C C . SER A 1 103 ? 4.221 13.757 -3.178 1.00 81.50 103 SER A C 1
ATOM 838 O O . SER A 1 103 ? 3.183 14.386 -2.996 1.00 81.50 103 SER A O 1
ATOM 840 N N . ASN A 1 104 ? 5.396 14.377 -3.310 1.00 70.12 104 ASN A N 1
ATOM 841 C CA . ASN A 1 104 ? 5.494 15.826 -3.469 1.00 70.12 104 ASN A CA 1
ATOM 842 C C . ASN A 1 104 ? 6.091 16.199 -4.831 1.00 70.12 104 ASN A C 1
ATOM 844 O O . ASN A 1 104 ? 6.818 15.427 -5.460 1.00 70.12 104 ASN A O 1
ATOM 848 N N . ALA A 1 105 ? 5.808 17.422 -5.282 1.00 59.94 105 ALA A N 1
ATOM 849 C CA . ALA A 1 105 ? 6.259 17.924 -6.580 1.00 59.94 105 ALA A CA 1
ATOM 850 C C . ALA A 1 105 ? 7.794 18.015 -6.719 1.00 59.94 105 ALA A C 1
ATOM 852 O O . ALA A 1 105 ? 8.302 18.118 -7.832 1.00 59.94 105 ALA A O 1
ATOM 853 N N . LYS A 1 106 ? 8.540 17.968 -5.607 1.00 61.31 106 LYS A N 1
ATOM 854 C CA . LYS A 1 106 ? 10.008 18.057 -5.578 1.00 61.31 106 LYS A CA 1
ATOM 855 C C . LYS A 1 106 ? 10.694 16.683 -5.569 1.00 61.31 106 LYS A C 1
ATOM 857 O O . LYS A 1 106 ? 11.914 16.622 -5.459 1.00 61.31 106 LYS A O 1
ATOM 862 N N . GLY A 1 107 ? 9.934 15.589 -5.674 1.00 57.91 107 GLY A N 1
ATOM 863 C CA . GLY A 1 107 ? 10.458 14.219 -5.684 1.00 57.91 107 GLY A CA 1
ATOM 864 C C . GLY A 1 107 ? 10.877 13.682 -4.311 1.00 57.91 107 GLY A C 1
ATOM 865 O O . GLY A 1 107 ? 11.295 12.530 -4.215 1.00 57.91 107 GLY A O 1
ATOM 866 N N . MET A 1 108 ? 10.741 14.473 -3.245 1.00 65.81 108 MET A N 1
ATOM 867 C CA . MET A 1 108 ? 11.016 14.031 -1.881 1.00 65.81 108 MET A CA 1
ATOM 868 C C . MET A 1 108 ? 9.759 13.372 -1.311 1.00 65.81 108 MET A C 1
ATOM 870 O O . MET A 1 108 ? 8.685 13.960 -1.314 1.00 65.81 108 MET A O 1
ATOM 874 N N . ARG A 1 109 ? 9.859 12.131 -0.843 1.00 80.50 109 ARG A N 1
ATOM 875 C CA . ARG A 1 109 ? 8.707 11.435 -0.265 1.00 80.50 109 ARG A CA 1
ATOM 876 C C . ARG A 1 109 ? 8.781 11.467 1.251 1.00 80.50 109 ARG A C 1
ATOM 878 O O . ARG A 1 109 ? 9.849 11.260 1.818 1.00 80.50 109 ARG A O 1
ATOM 885 N N . HIS A 1 110 ? 7.649 11.738 1.890 1.00 85.31 110 HIS A N 1
ATOM 886 C CA . HIS A 1 110 ? 7.540 11.768 3.346 1.00 85.31 110 HIS A CA 1
ATOM 887 C C . HIS A 1 110 ? 6.619 10.651 3.804 1.00 85.31 110 HIS A C 1
ATOM 889 O O . HIS A 1 110 ? 5.484 10.567 3.338 1.00 85.31 110 HIS A O 1
ATOM 895 N N . LEU A 1 111 ? 7.111 9.810 4.709 1.00 90.81 111 LEU A N 1
ATOM 896 C CA . LEU A 1 111 ? 6.296 8.791 5.349 1.00 90.81 111 LEU A CA 1
ATOM 897 C C . LEU A 1 111 ? 5.508 9.426 6.499 1.00 90.81 111 LEU A C 1
ATOM 899 O O . LEU A 1 111 ? 6.072 10.150 7.324 1.00 90.81 111 LEU A O 1
ATOM 903 N N . LYS A 1 112 ? 4.203 9.176 6.537 1.00 92.44 112 LYS A N 1
ATOM 904 C CA . LYS A 1 112 ? 3.300 9.615 7.601 1.00 92.44 112 LYS A CA 1
ATOM 905 C C . LYS A 1 112 ? 2.404 8.466 8.027 1.00 92.44 112 LYS A C 1
ATOM 907 O O . LYS A 1 112 ? 1.886 7.746 7.180 1.00 92.44 112 LYS A O 1
ATOM 912 N N . GLU A 1 113 ? 2.229 8.308 9.332 1.00 93.44 113 GLU A N 1
ATOM 913 C CA . GLU A 1 113 ? 1.191 7.437 9.875 1.00 93.44 113 GLU A CA 1
ATOM 914 C C . GLU A 1 113 ? -0.164 8.126 9.696 1.00 93.44 113 GLU A C 1
ATOM 916 O O . GLU A 1 113 ? -0.315 9.304 10.025 1.00 93.44 113 GLU A O 1
ATOM 921 N N . ILE A 1 114 ? -1.132 7.390 9.157 1.00 93.69 114 ILE A N 1
ATOM 922 C CA . ILE A 1 114 ? -2.532 7.785 9.103 1.00 93.69 114 ILE A CA 1
ATOM 923 C C . ILE A 1 114 ? -3.234 7.144 10.302 1.00 93.69 114 ILE A C 1
ATOM 925 O O . ILE A 1 114 ? -3.337 5.922 10.410 1.00 93.69 114 ILE A O 1
ATOM 929 N N . VAL A 1 115 ? -3.743 7.985 11.194 1.00 92.00 115 VAL A N 1
ATOM 930 C CA . VAL A 1 115 ? -4.444 7.594 12.414 1.00 92.00 115 VAL A CA 1
ATOM 931 C C . VAL A 1 115 ? -5.818 7.035 12.061 1.00 92.00 115 VAL A C 1
ATOM 933 O O . VAL A 1 115 ? -6.660 7.718 11.474 1.00 92.00 115 VAL A O 1
ATOM 936 N N . ILE A 1 116 ? -6.052 5.789 12.462 1.00 90.69 116 ILE A N 1
ATOM 937 C CA . ILE A 1 116 ? -7.349 5.125 12.345 1.00 90.69 116 ILE A CA 1
ATOM 938 C C . ILE A 1 116 ? -8.193 5.530 13.569 1.00 90.69 116 ILE A C 1
ATOM 940 O O . ILE A 1 116 ? -7.742 5.305 14.693 1.00 90.69 116 ILE A O 1
ATOM 944 N N . PRO A 1 117 ? -9.399 6.113 13.396 1.00 85.44 117 PRO A N 1
ATOM 945 C CA . PRO A 1 117 ? -10.188 6.667 14.504 1.00 85.44 117 PRO A CA 1
ATOM 946 C C . PRO A 1 117 ? -10.501 5.663 15.615 1.00 85.44 117 PRO A C 1
ATOM 948 O O . PRO A 1 117 ? -10.495 6.008 16.794 1.00 85.44 117 PRO A O 1
ATOM 951 N N . THR A 1 118 ? -10.763 4.414 15.235 1.00 88.12 118 THR A N 1
ATOM 952 C CA . THR A 1 118 ? -10.920 3.303 16.168 1.00 88.12 118 THR A CA 1
ATOM 953 C C . THR A 1 118 ? -9.725 2.376 15.992 1.00 88.12 118 THR A C 1
ATOM 955 O O . THR A 1 118 ? -9.649 1.704 14.960 1.00 88.12 118 THR A O 1
ATOM 958 N N . PRO A 1 119 ? -8.793 2.327 16.961 1.00 88.69 119 PRO A N 1
ATOM 959 C CA . PRO A 1 119 ? -7.609 1.489 16.860 1.00 88.69 119 PRO A CA 1
ATOM 960 C C . PRO A 1 119 ? -7.970 0.037 16.555 1.00 88.69 119 PRO A C 1
ATOM 962 O O . PRO A 1 119 ? -8.927 -0.515 17.110 1.00 88.69 119 PRO A O 1
ATOM 965 N N . LEU A 1 120 ? -7.197 -0.564 15.660 1.00 89.88 120 LEU A N 1
ATOM 966 C CA . LEU A 1 120 ? -7.340 -1.952 15.249 1.00 89.88 120 LEU A CA 1
ATOM 967 C C . LEU A 1 120 ? -6.318 -2.819 15.979 1.00 89.88 120 LEU A C 1
ATOM 969 O O . LEU A 1 120 ? -5.170 -2.416 16.168 1.00 89.88 120 LEU A O 1
ATOM 973 N N . GLY A 1 121 ? -6.734 -4.021 16.368 1.00 89.69 121 GLY A N 1
ATOM 974 C CA . GLY A 1 121 ? -5.809 -5.051 16.830 1.00 89.69 121 GLY A CA 1
ATOM 975 C C . GLY A 1 121 ? -4.975 -5.600 15.667 1.00 89.69 121 GLY A C 1
ATOM 976 O O . GLY A 1 121 ? -5.405 -5.487 14.513 1.00 89.69 121 GLY A O 1
ATOM 977 N N . PRO A 1 122 ? -3.799 -6.206 15.924 1.00 89.06 122 PRO A N 1
ATOM 978 C CA . PRO A 1 122 ? -3.011 -6.881 14.896 1.00 89.06 122 PRO A CA 1
ATOM 979 C C . PRO A 1 122 ? -3.868 -7.848 14.079 1.00 89.06 122 PRO A C 1
ATOM 981 O O . PRO A 1 122 ? -4.683 -8.578 14.639 1.00 89.06 122 PRO A O 1
ATOM 984 N N . GLN A 1 123 ? -3.642 -7.892 12.767 1.00 88.56 123 GLN A N 1
ATOM 985 C CA . GLN A 1 123 ? -4.315 -8.817 11.849 1.00 88.56 123 GLN A CA 1
ATOM 986 C C . GLN A 1 123 ? -5.835 -8.621 11.674 1.00 88.56 123 GLN A C 1
ATOM 988 O O . GLN A 1 123 ? -6.497 -9.461 11.067 1.00 88.56 123 GLN A O 1
ATOM 993 N N . GLU A 1 124 ? -6.418 -7.526 12.175 1.00 90.44 124 GLU A N 1
ATOM 994 C CA . GLU A 1 124 ? -7.860 -7.279 12.020 1.00 90.44 124 GLU A CA 1
ATOM 995 C C . GLU A 1 124 ? -8.246 -6.782 10.617 1.00 90.44 124 GLU A C 1
ATOM 997 O O . GLU A 1 124 ? -9.351 -7.079 10.150 1.00 90.44 124 GLU A O 1
ATOM 1002 N N . ALA A 1 125 ? -7.350 -6.056 9.939 1.00 89.31 125 ALA A N 1
ATOM 1003 C CA . ALA A 1 125 ? -7.568 -5.511 8.599 1.00 89.31 125 ALA A CA 1
ATOM 1004 C C . ALA A 1 125 ? -6.776 -6.268 7.527 1.00 89.31 125 ALA A C 1
ATOM 1006 O O . ALA A 1 125 ? -5.589 -6.529 7.703 1.00 89.31 125 ALA A O 1
ATOM 1007 N N . LEU A 1 126 ? -7.426 -6.593 6.403 1.00 86.06 126 LEU A N 1
ATOM 1008 C CA . LEU A 1 126 ? -6.841 -7.420 5.335 1.00 86.06 126 LEU A CA 1
ATOM 1009 C C . LEU A 1 126 ? -6.410 -6.623 4.105 1.00 86.06 126 LEU A C 1
ATOM 1011 O O . LEU A 1 126 ? -5.409 -6.952 3.475 1.00 86.06 126 LEU A O 1
ATOM 1015 N N . GLY A 1 127 ? -7.177 -5.601 3.738 1.00 92.06 127 GLY A N 1
ATOM 1016 C CA . GLY A 1 127 ? -6.984 -4.905 2.474 1.00 92.06 127 GLY A CA 1
ATOM 1017 C C . GLY A 1 127 ? -7.446 -3.464 2.528 1.00 92.06 127 GLY A C 1
ATOM 1018 O O . GLY A 1 127 ? -8.402 -3.133 3.238 1.00 92.06 127 GLY A O 1
ATOM 1019 N N . ILE A 1 128 ? -6.769 -2.630 1.745 1.00 95.88 128 ILE A N 1
ATOM 1020 C CA . ILE A 1 128 ? -7.097 -1.220 1.557 1.00 95.88 128 ILE A CA 1
ATOM 1021 C C . ILE A 1 128 ? -7.367 -0.917 0.084 1.00 95.88 128 ILE A C 1
ATOM 1023 O O . ILE A 1 128 ? -6.769 -1.514 -0.807 1.00 95.88 128 ILE A O 1
ATOM 1027 N N . THR A 1 129 ? -8.243 0.050 -0.162 1.00 96.25 129 THR A N 1
ATOM 1028 C CA . THR A 1 129 ? -8.388 0.739 -1.449 1.00 96.25 129 THR A CA 1
ATOM 1029 C C . THR A 1 129 ? -8.564 2.238 -1.199 1.00 96.25 129 THR A C 1
ATOM 1031 O O . THR A 1 129 ? -8.886 2.644 -0.081 1.00 96.25 129 THR A O 1
ATOM 1034 N N . ALA A 1 130 ? -8.329 3.071 -2.207 1.00 94.88 130 ALA A N 1
ATOM 1035 C CA . ALA A 1 130 ? -8.469 4.518 -2.106 1.00 94.88 130 ALA A CA 1
ATOM 1036 C C . ALA A 1 130 ? -9.240 5.069 -3.303 1.00 94.88 130 ALA A C 1
ATOM 1038 O O . ALA A 1 130 ? -9.085 4.597 -4.429 1.00 94.88 130 ALA A O 1
ATOM 1039 N N . HIS A 1 131 ? -10.069 6.078 -3.050 1.00 94.31 131 HIS A N 1
ATOM 1040 C CA . HIS A 1 131 ? -10.804 6.789 -4.087 1.00 94.31 131 HIS A CA 1
ATOM 1041 C C . HIS A 1 131 ? -10.963 8.260 -3.702 1.00 94.31 131 HIS A C 1
ATOM 1043 O O . HIS A 1 131 ? -11.626 8.598 -2.716 1.00 94.31 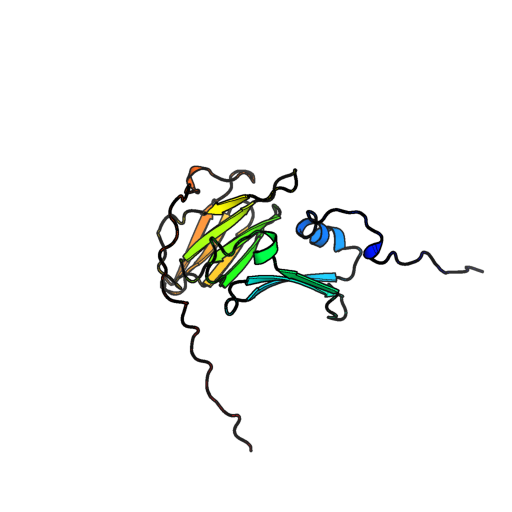131 HIS A O 1
ATOM 1049 N N . GLY A 1 132 ? -10.350 9.141 -4.496 1.00 92.25 132 GLY A N 1
ATOM 1050 C CA . GLY A 1 132 ? -10.251 10.560 -4.174 1.00 92.25 132 GLY A CA 1
ATOM 1051 C C . GLY A 1 132 ? -9.627 10.761 -2.793 1.00 92.25 132 GLY A C 1
ATOM 1052 O O . GLY A 1 132 ? -8.591 10.187 -2.478 1.00 92.25 132 GLY A O 1
ATOM 1053 N N . ASP A 1 133 ? -10.292 11.545 -1.954 1.00 94.62 133 ASP A N 1
ATOM 1054 C CA . ASP A 1 133 ? -9.815 11.914 -0.617 1.00 94.62 133 ASP A CA 1
ATOM 1055 C C . ASP A 1 133 ? -9.939 10.799 0.455 1.00 94.62 133 ASP A C 1
ATOM 1057 O O . ASP A 1 133 ? -9.615 11.020 1.629 1.00 94.62 133 ASP A O 1
ATOM 1061 N N . TRP A 1 134 ? -10.446 9.618 0.082 1.00 95.88 134 TRP A N 1
ATOM 1062 C CA . TRP A 1 134 ? -10.878 8.572 1.011 1.00 95.88 134 TRP A CA 1
ATOM 1063 C C . TRP A 1 134 ? -10.081 7.276 0.878 1.00 95.88 134 TRP A C 1
ATOM 1065 O O . TRP A 1 134 ? -9.764 6.835 -0.225 1.00 95.88 134 TRP A O 1
ATOM 1075 N N . ILE A 1 135 ? -9.840 6.632 2.021 1.00 96.06 135 ILE A N 1
ATOM 1076 C CA . ILE A 1 135 ? -9.340 5.262 2.144 1.00 96.06 135 ILE A CA 1
ATOM 1077 C C . ILE A 1 135 ? -10.467 4.391 2.679 1.00 96.06 135 ILE A C 1
ATOM 1079 O O . ILE A 1 135 ? -11.155 4.755 3.633 1.00 96.06 135 ILE A O 1
ATOM 1083 N N . TYR A 1 136 ? -10.610 3.219 2.081 1.00 96.06 136 TYR A N 1
ATOM 1084 C CA . TYR A 1 136 ? -11.515 2.168 2.509 1.00 96.06 136 TYR A CA 1
ATOM 1085 C C . TYR A 1 136 ? -10.671 0.991 2.970 1.00 96.06 136 TYR A C 1
ATOM 1087 O O . TYR A 1 136 ? -9.804 0.517 2.236 1.00 96.06 136 TYR A O 1
ATOM 1095 N N . MET A 1 137 ? -10.920 0.521 4.184 1.00 95.00 137 MET A N 1
ATOM 1096 C CA . MET A 1 137 ? -10.186 -0.572 4.801 1.00 95.00 137 MET A CA 1
ATOM 1097 C C . MET A 1 137 ? -11.150 -1.676 5.206 1.00 95.00 137 MET A C 1
ATOM 1099 O O . MET A 1 137 ? -12.112 -1.449 5.937 1.00 95.00 137 MET A O 1
ATOM 1103 N N . THR A 1 138 ? -10.877 -2.888 4.742 1.00 94.19 138 THR A N 1
ATOM 1104 C CA . THR A 1 138 ? -11.669 -4.071 5.085 1.00 94.19 138 THR A CA 1
ATOM 1105 C C . THR A 1 138 ? -11.174 -4.667 6.396 1.00 94.19 138 THR A C 1
ATOM 1107 O O . THR A 1 138 ? -10.027 -5.104 6.492 1.00 94.19 138 THR A O 1
ATOM 1110 N N . CYS A 1 139 ? -12.044 -4.695 7.406 1.00 92.19 139 CYS A N 1
ATOM 1111 C CA . CYS A 1 139 ? -11.748 -5.238 8.728 1.00 92.19 139 CYS A CA 1
ATOM 1112 C C . CYS A 1 139 ? -12.493 -6.558 8.915 1.00 92.19 139 CYS A C 1
ATOM 1114 O O . CYS A 1 139 ? -13.674 -6.585 9.265 1.00 92.19 139 CYS A O 1
ATOM 1116 N N . PHE A 1 140 ? -11.807 -7.672 8.662 1.00 85.06 140 PHE A N 1
ATOM 1117 C CA . PHE A 1 140 ? -12.425 -8.998 8.634 1.00 85.06 140 PHE A CA 1
ATOM 1118 C C . PHE A 1 140 ? -12.931 -9.432 10.010 1.00 85.06 140 PHE A C 1
ATOM 1120 O O . PHE A 1 140 ? -14.066 -9.891 10.131 1.00 85.06 140 PHE A O 1
ATOM 1127 N N . ALA A 1 141 ? -12.119 -9.231 11.053 1.00 83.94 141 ALA A N 1
ATOM 1128 C CA . ALA A 1 141 ? -12.476 -9.609 12.421 1.00 83.94 141 ALA A CA 1
ATOM 1129 C C . ALA A 1 141 ? -13.751 -8.898 12.910 1.00 83.94 141 ALA A C 1
ATOM 1131 O O . ALA A 1 141 ? -14.552 -9.483 13.636 1.00 83.94 141 ALA A O 1
ATOM 1132 N N . ARG A 1 142 ? -13.955 -7.655 12.458 1.00 88.75 142 ARG A N 1
ATOM 1133 C CA . ARG A 1 142 ? -15.088 -6.796 12.830 1.00 88.75 142 ARG A CA 1
ATOM 1134 C C . ARG A 1 142 ? -16.255 -6.846 11.844 1.00 88.75 142 ARG A C 1
ATOM 1136 O O . ARG A 1 142 ? -17.324 -6.338 12.155 1.00 88.75 142 ARG A O 1
ATOM 1143 N N . ARG A 1 143 ? -16.075 -7.486 10.682 1.00 92.75 143 ARG A N 1
ATOM 1144 C CA . ARG A 1 143 ? -17.063 -7.559 9.588 1.00 92.75 143 ARG A CA 1
ATOM 1145 C C . ARG A 1 143 ? -17.536 -6.182 9.116 1.00 92.75 143 ARG A C 1
ATOM 1147 O O . ARG A 1 143 ? -18.707 -6.000 8.795 1.00 92.75 143 ARG A O 1
ATOM 1154 N N . GLU A 1 144 ? -16.619 -5.225 9.057 1.00 93.50 144 GLU A N 1
ATOM 1155 C CA . GLU A 1 144 ? -16.919 -3.849 8.668 1.00 93.50 144 GLU A CA 1
ATOM 1156 C C . GLU A 1 144 ? -15.940 -3.326 7.614 1.00 93.50 144 GLU A C 1
ATOM 1158 O O . GLU A 1 144 ? -14.847 -3.868 7.408 1.00 93.50 144 GLU A O 1
ATOM 1163 N N . VAL A 1 145 ? -16.344 -2.242 6.953 1.00 94.19 145 VAL A N 1
ATOM 1164 C CA . VAL A 1 145 ? -15.472 -1.440 6.095 1.00 94.19 145 VAL A CA 1
ATOM 1165 C C . VAL A 1 145 ? -15.288 -0.086 6.761 1.00 94.19 145 VAL A C 1
ATOM 1167 O O . VAL A 1 145 ? -16.226 0.703 6.856 1.00 94.19 145 VAL A O 1
ATOM 1170 N N . ILE A 1 146 ? -14.068 0.187 7.211 1.00 93.56 146 ILE A N 1
ATOM 1171 C CA . ILE A 1 146 ? -13.709 1.482 7.781 1.00 93.56 146 ILE A CA 1
ATOM 1172 C C . ILE A 1 146 ? -13.436 2.444 6.631 1.00 93.56 146 ILE A C 1
ATOM 1174 O O . ILE A 1 146 ? -12.625 2.161 5.750 1.00 93.56 146 ILE A O 1
ATOM 1178 N N . CYS A 1 147 ? -14.111 3.589 6.655 1.00 94.38 147 CYS A N 1
ATOM 1179 C CA . CYS A 1 147 ? -13.930 4.661 5.686 1.00 94.38 147 CYS A CA 1
ATOM 1180 C C . CYS A 1 147 ? -13.246 5.839 6.379 1.00 94.38 147 CYS A C 1
ATOM 1182 O O . CYS A 1 147 ? -13.752 6.350 7.377 1.00 94.38 147 CYS A O 1
ATOM 1184 N N . LEU A 1 148 ? -12.109 6.281 5.849 1.00 93.25 148 LEU A N 1
ATOM 1185 C CA . LEU A 1 148 ? -11.316 7.358 6.426 1.00 93.25 148 LEU A CA 1
ATOM 1186 C C . LEU A 1 148 ? -11.002 8.413 5.374 1.00 93.25 148 LEU A C 1
ATOM 1188 O O . LEU A 1 148 ? -10.397 8.117 4.345 1.00 93.25 148 LEU A O 1
ATOM 1192 N N . ARG A 1 149 ? -11.358 9.662 5.662 1.00 93.81 149 ARG A N 1
ATOM 1193 C CA . ARG A 1 149 ? -10.931 10.803 4.858 1.00 93.81 149 ARG A CA 1
ATOM 1194 C C . ARG A 1 149 ? -9.555 11.265 5.330 1.00 93.81 149 ARG A C 1
ATOM 1196 O O . ARG A 1 149 ? -9.450 11.908 6.368 1.00 93.81 149 ARG A O 1
ATOM 1203 N N . TYR A 1 150 ? -8.513 10.916 4.582 1.00 93.31 150 TYR A N 1
ATOM 1204 C CA . TYR A 1 150 ? -7.120 11.260 4.908 1.00 93.31 150 TYR A CA 1
ATOM 1205 C C . TYR A 1 150 ? -6.620 12.486 4.136 1.00 93.31 150 TYR A C 1
ATOM 1207 O O . TYR A 1 150 ? -5.631 13.098 4.543 1.00 93.31 150 TYR A O 1
ATOM 1215 N N . LEU A 1 151 ? -7.311 12.872 3.058 1.00 93.19 151 LEU A N 1
ATOM 1216 C CA . LEU A 1 151 ? -7.038 14.090 2.300 1.00 93.19 151 LEU A CA 1
ATOM 1217 C C . LEU A 1 151 ? -8.252 15.032 2.316 1.00 93.19 151 LEU A C 1
ATOM 1219 O O . LEU A 1 151 ? -9.402 14.615 2.455 1.00 93.19 151 LEU A O 1
ATOM 1223 N N . VAL A 1 152 ? -7.998 16.322 2.140 1.00 92.00 152 VAL A N 1
ATOM 1224 C CA . VAL A 1 152 ? -8.998 17.333 1.798 1.00 92.00 152 VAL A CA 1
ATOM 1225 C C . VAL A 1 152 ? -8.482 18.071 0.575 1.00 92.00 152 VAL A C 1
ATOM 1227 O O . VAL A 1 152 ? -7.475 18.774 0.649 1.00 92.00 152 VAL A O 1
ATOM 1230 N N . ASN A 1 153 ? -9.167 17.892 -0.554 1.00 89.19 153 ASN A N 1
ATOM 1231 C CA . ASN A 1 153 ? -8.765 18.435 -1.852 1.00 89.19 153 ASN A CA 1
ATOM 1232 C C . ASN A 1 153 ? -7.348 17.979 -2.249 1.00 89.19 153 ASN A C 1
ATOM 1234 O O . ASN A 1 153 ? -6.531 18.783 -2.697 1.00 89.19 153 ASN A O 1
ATOM 1238 N N . GLY A 1 154 ? -7.030 16.698 -2.023 1.00 85.12 154 GLY A N 1
ATOM 1239 C CA . GLY A 1 154 ? -5.705 16.133 -2.303 1.00 85.12 154 GLY A CA 1
ATOM 1240 C C . GLY A 1 154 ? -4.598 16.517 -1.310 1.00 85.12 154 GLY A C 1
ATOM 1241 O O . GLY A 1 154 ? -3.451 16.110 -1.490 1.00 85.12 154 GLY A O 1
ATOM 1242 N N . ILE A 1 155 ? -4.908 17.284 -0.260 1.00 88.19 155 ILE A N 1
ATOM 1243 C CA . ILE A 1 155 ? -3.943 17.709 0.765 1.00 88.19 155 ILE A CA 1
ATOM 1244 C C . ILE A 1 155 ? -4.153 16.895 2.039 1.00 88.19 155 ILE A C 1
ATOM 1246 O O . ILE A 1 155 ? -5.276 16.774 2.517 1.00 88.19 155 ILE A O 1
ATOM 1250 N N . LEU A 1 156 ? -3.071 16.366 2.615 1.00 87.75 156 LEU A N 1
ATOM 1251 C CA . LEU A 1 156 ? -3.123 15.557 3.833 1.00 87.75 156 LEU A CA 1
ATOM 1252 C C . LEU A 1 156 ? -3.760 16.306 5.007 1.00 87.75 156 LEU A C 1
ATOM 1254 O O . LEU A 1 156 ? -3.360 17.421 5.348 1.00 87.75 156 LEU A O 1
ATOM 1258 N N . VAL A 1 157 ? -4.714 15.651 5.663 1.00 84.12 157 VAL A N 1
ATOM 1259 C CA . VAL A 1 157 ? -5.384 16.181 6.849 1.00 84.12 157 VAL A CA 1
ATOM 1260 C C . VAL A 1 157 ? -4.467 16.051 8.065 1.00 84.12 157 VAL A C 1
ATOM 1262 O O . VAL A 1 157 ? -4.109 14.950 8.484 1.00 84.12 157 VAL A O 1
ATOM 1265 N N . SER A 1 158 ? -4.118 17.188 8.670 1.00 71.00 158 SER A N 1
ATOM 1266 C CA . SER A 1 158 ? -3.223 17.244 9.837 1.00 71.00 158 SER A CA 1
ATOM 1267 C C . SER A 1 158 ? -3.761 16.466 11.047 1.00 71.00 158 SER A C 1
ATOM 1269 O O . SER A 1 158 ? -2.997 15.802 11.741 1.00 71.00 158 SER A O 1
ATOM 1271 N N . SER A 1 159 ? -5.082 16.469 11.274 1.00 68.50 159 SER A N 1
ATOM 1272 C CA . SER A 1 159 ? -5.706 15.736 12.389 1.00 68.50 159 SER A CA 1
ATOM 1273 C C . SER A 1 159 ? -5.652 14.213 12.241 1.00 68.50 159 SER A C 1
ATOM 1275 O O . SER A 1 159 ? -5.865 13.504 13.219 1.00 68.50 159 SER A O 1
ATOM 1277 N N . CYS A 1 160 ? -5.356 13.705 11.044 1.00 65.31 160 CYS A N 1
ATOM 1278 C CA . CYS A 1 160 ? -5.210 12.279 10.776 1.00 65.31 160 CYS A CA 1
ATOM 1279 C C . CYS A 1 160 ? -3.766 11.796 10.944 1.00 65.31 160 CYS A C 1
ATOM 1281 O O . CYS A 1 160 ? -3.489 10.660 10.588 1.00 65.31 160 CYS A O 1
ATOM 1283 N N . CYS A 1 161 ? -2.838 12.626 11.432 1.00 59.69 161 CYS A N 1
ATOM 1284 C CA . CYS A 1 161 ? -1.423 12.275 11.524 1.00 59.69 161 CYS A CA 1
ATOM 1285 C C . CYS A 1 161 ? -0.913 12.361 12.965 1.00 59.69 161 CYS A C 1
ATOM 1287 O O . CYS A 1 161 ? -0.941 13.424 13.582 1.00 59.69 161 CYS A O 1
ATOM 1289 N N . SER A 1 162 ? -0.355 11.267 13.474 1.00 58.25 162 SER A N 1
ATOM 1290 C CA . SER A 1 162 ? 0.512 11.270 14.653 1.00 58.25 162 SER A CA 1
ATOM 1291 C C . SER A 1 162 ? 1.935 11.666 14.239 1.00 58.25 162 SER A C 1
ATOM 1293 O O . SER A 1 162 ? 2.473 11.207 13.229 1.00 58.25 162 SER A O 1
ATOM 1295 N N . ILE A 1 163 ? 2.591 12.519 15.031 1.00 42.44 163 ILE A N 1
ATOM 1296 C CA . ILE A 1 163 ? 4.055 12.632 15.014 1.00 42.44 163 ILE A CA 1
ATOM 1297 C C . ILE A 1 163 ? 4.555 11.523 15.941 1.00 42.44 163 ILE A C 1
ATOM 1299 O O . ILE A 1 163 ? 4.741 11.742 17.133 1.00 42.44 163 ILE A O 1
ATOM 1303 N N . SER A 1 164 ? 4.677 10.296 15.439 1.00 43.22 164 SER A N 1
ATOM 1304 C CA . SER A 1 164 ? 5.163 9.187 16.260 1.00 43.22 164 SER A CA 1
ATOM 1305 C C . SER A 1 164 ? 6.675 9.331 16.481 1.00 43.22 164 SER A C 1
ATOM 1307 O O . SER A 1 164 ? 7.463 9.046 15.581 1.00 43.22 164 SER A O 1
ATOM 1309 N N . SER A 1 165 ? 7.086 9.766 17.677 1.00 36.59 165 SER A N 1
ATOM 1310 C CA . SER A 1 165 ? 8.469 9.659 18.177 1.00 36.59 165 SER A CA 1
ATOM 1311 C C . SER A 1 165 ? 8.727 8.346 18.927 1.00 36.59 165 SER A C 1
ATOM 1313 O O . SER A 1 165 ? 9.776 8.186 19.546 1.00 36.59 165 SER A O 1
ATOM 1315 N N . GLU A 1 166 ? 7.768 7.419 18.931 1.00 36.06 166 GLU A N 1
ATOM 1316 C CA . GLU A 1 166 ? 7.884 6.163 19.665 1.00 36.06 166 GLU A CA 1
ATOM 1317 C C . GLU A 1 166 ? 8.336 5.031 18.748 1.00 36.06 166 GLU A C 1
ATOM 1319 O O . GLU A 1 166 ? 7.665 4.659 17.783 1.00 36.06 166 GLU A O 1
ATOM 1324 N N . THR A 1 167 ? 9.493 4.466 19.084 1.00 35.19 167 THR A N 1
ATOM 1325 C CA . THR A 1 167 ? 10.011 3.238 18.495 1.00 35.19 167 THR A CA 1
ATOM 1326 C C . THR A 1 167 ? 9.060 2.080 18.817 1.00 35.19 167 THR A C 1
ATOM 1328 O O . THR A 1 167 ? 8.722 1.861 19.985 1.00 35.19 167 THR A O 1
ATOM 1331 N N . PRO A 1 168 ? 8.599 1.304 17.819 1.00 39.31 168 PRO A N 1
ATOM 1332 C CA . PRO A 1 168 ? 7.689 0.205 18.090 1.00 39.31 168 PRO A CA 1
ATOM 1333 C C . PRO A 1 168 ? 8.411 -0.857 18.927 1.00 39.31 168 PRO A C 1
ATOM 1335 O O . PRO A 1 168 ? 9.450 -1.391 18.526 1.00 39.31 168 PRO A O 1
ATOM 1338 N N . LYS A 1 169 ? 7.863 -1.195 20.099 1.00 41.31 169 LYS A N 1
ATOM 1339 C CA . LYS A 1 169 ? 8.345 -2.325 20.907 1.00 41.31 169 LYS A CA 1
ATOM 1340 C C . LYS A 1 169 ? 8.256 -3.609 20.075 1.00 41.31 169 LYS A C 1
ATOM 1342 O O . LYS A 1 169 ? 7.396 -3.753 19.207 1.00 41.31 169 LYS A O 1
ATOM 1347 N N . SER A 1 170 ? 9.240 -4.488 20.234 1.00 42.22 170 SER A N 1
ATOM 1348 C CA . SER A 1 170 ? 9.398 -5.726 19.461 1.00 42.22 170 SER A CA 1
ATOM 1349 C C . SER A 1 170 ? 8.251 -6.709 19.735 1.00 42.22 170 SER A C 1
ATOM 1351 O O . SER A 1 170 ? 8.401 -7.610 20.555 1.00 42.22 170 SER A O 1
ATOM 1353 N N . ASP A 1 171 ? 7.129 -6.565 19.033 1.00 47.50 171 ASP A N 1
ATOM 1354 C CA . ASP A 1 171 ? 6.049 -7.547 19.042 1.00 47.50 171 ASP A CA 1
ATOM 1355 C C . ASP A 1 171 ? 6.232 -8.595 17.941 1.00 47.50 171 ASP A C 1
ATOM 1357 O O . ASP A 1 171 ? 6.705 -8.316 16.834 1.00 47.50 171 ASP A O 1
ATOM 1361 N N . ARG A 1 172 ? 5.918 -9.836 18.329 1.00 50.06 172 ARG A N 1
ATOM 1362 C CA . ARG A 1 172 ? 6.148 -11.098 17.614 1.00 50.06 172 ARG A CA 1
ATOM 1363 C C . ARG A 1 172 ? 5.801 -11.000 16.122 1.00 50.06 172 ARG A C 1
ATOM 1365 O O . ARG A 1 172 ? 4.746 -10.489 15.759 1.00 50.06 172 ARG A O 1
ATOM 1372 N N . ARG A 1 173 ? 6.663 -11.579 15.267 1.00 49.53 173 ARG A N 1
ATOM 1373 C CA . ARG A 1 173 ? 6.376 -11.815 13.837 1.00 49.53 173 ARG A CA 1
ATOM 1374 C C . ARG A 1 173 ? 4.965 -12.381 13.683 1.00 49.53 173 ARG A C 1
ATOM 1376 O O . ARG A 1 173 ? 4.619 -13.339 14.374 1.00 49.53 173 ARG A O 1
ATOM 1383 N N . ALA A 1 174 ? 4.183 -11.814 12.764 1.00 50.69 174 ALA A N 1
ATOM 1384 C CA . ALA A 1 174 ? 2.871 -12.354 12.444 1.00 50.69 174 ALA A CA 1
ATOM 1385 C C . ALA A 1 174 ? 3.019 -13.824 12.022 1.00 50.69 174 ALA A C 1
ATOM 1387 O O . ALA A 1 174 ? 3.836 -14.163 11.163 1.00 50.69 174 ALA A O 1
ATOM 1388 N N . ILE A 1 175 ? 2.249 -14.692 12.668 1.00 51.38 175 ILE A N 1
ATOM 1389 C CA . ILE A 1 175 ? 2.203 -16.114 12.354 1.00 51.38 175 ILE A CA 1
ATOM 1390 C C . ILE A 1 175 ? 1.380 -16.234 11.072 1.00 51.38 175 ILE A C 1
ATOM 1392 O O . ILE A 1 175 ? 0.181 -15.968 11.080 1.00 51.38 175 ILE A O 1
ATOM 1396 N N . SER A 1 176 ? 2.031 -16.579 9.961 1.00 47.22 176 SER A N 1
ATOM 1397 C CA . SER A 1 176 ? 1.309 -16.973 8.752 1.00 47.22 176 SER A CA 1
ATOM 1398 C C . SER A 1 176 ? 0.447 -18.195 9.070 1.00 47.22 176 SER A C 1
ATOM 1400 O O . SER A 1 176 ? 0.875 -19.092 9.801 1.00 47.22 176 SER A O 1
ATOM 1402 N N . LEU A 1 177 ? -0.782 -18.228 8.548 1.00 47.78 177 LEU A N 1
ATOM 1403 C CA . LEU A 1 177 ? -1.627 -19.414 8.669 1.00 47.78 177 LEU A CA 1
ATOM 1404 C C . LEU A 1 177 ? -0.869 -20.628 8.097 1.00 47.78 177 LEU A C 1
ATOM 1406 O O . LEU A 1 177 ? -0.257 -20.511 7.029 1.00 47.78 177 LEU A O 1
ATOM 1410 N N . PRO A 1 178 ? -0.874 -21.783 8.785 1.00 43.03 178 PRO A N 1
ATOM 1411 C CA . PRO A 1 178 ? -0.140 -22.954 8.332 1.00 43.03 178 PRO A CA 1
ATOM 1412 C C . PRO A 1 178 ? -0.621 -23.386 6.944 1.00 43.03 178 PRO A C 1
ATOM 1414 O O . PRO A 1 178 ? -1.819 -23.493 6.677 1.00 43.03 178 PRO A O 1
ATOM 1417 N N . ARG A 1 179 ? 0.339 -23.640 6.049 1.00 47.62 179 ARG A N 1
ATOM 1418 C CA . ARG A 1 179 ? 0.080 -24.129 4.691 1.00 47.62 179 ARG A CA 1
ATOM 1419 C C . ARG A 1 179 ? -0.650 -25.480 4.781 1.00 47.62 179 ARG A C 1
ATOM 1421 O O . ARG A 1 179 ? -0.154 -26.360 5.487 1.00 47.62 179 ARG A O 1
ATOM 1428 N N . PRO A 1 180 ? -1.785 -25.689 4.088 1.00 44.62 180 PRO A N 1
ATOM 1429 C CA . PRO A 1 180 ? -2.488 -26.964 4.140 1.00 44.62 180 PRO A CA 1
ATOM 1430 C C . PRO A 1 180 ? -1.596 -28.085 3.594 1.00 44.62 180 PRO A C 1
ATOM 1432 O O . PRO A 1 180 ? -1.186 -28.081 2.435 1.00 44.62 180 PRO A O 1
ATOM 1435 N N . THR A 1 181 ? -1.294 -29.062 4.445 1.00 47.75 181 THR A N 1
ATOM 1436 C CA . THR A 1 181 ? -0.467 -30.237 4.156 1.00 47.75 181 THR A CA 1
ATOM 1437 C C . THR A 1 181 ? -1.279 -31.329 3.456 1.00 47.75 181 THR A C 1
ATOM 1439 O O . THR A 1 181 ? -1.321 -32.471 3.904 1.00 47.75 181 THR A O 1
ATOM 1442 N N . ARG A 1 182 ? -1.950 -31.025 2.341 1.00 46.22 182 ARG A N 1
ATOM 1443 C CA . ARG A 1 182 ? -2.505 -32.092 1.492 1.00 46.22 182 ARG A CA 1
ATOM 1444 C C . ARG A 1 182 ? -1.490 -32.459 0.420 1.00 46.22 182 ARG A C 1
ATOM 1446 O O . ARG A 1 182 ? -1.311 -31.734 -0.553 1.00 46.22 182 ARG A O 1
ATOM 1453 N N . LYS A 1 183 ? -0.817 -33.597 0.620 1.00 48.91 183 LYS A N 1
ATOM 1454 C CA . LYS A 1 183 ? -0.127 -34.296 -0.469 1.00 48.91 183 LYS A CA 1
ATOM 1455 C C . LYS A 1 183 ? -1.175 -34.632 -1.542 1.00 48.91 183 LYS A C 1
ATOM 1457 O O . LYS A 1 183 ? -2.266 -35.068 -1.169 1.00 48.91 183 LYS A O 1
ATOM 1462 N N . PRO A 1 184 ? -0.891 -34.425 -2.837 1.00 52.75 184 PRO A N 1
ATOM 1463 C CA . PRO A 1 184 ? -1.772 -34.913 -3.885 1.00 52.75 184 PRO A CA 1
ATOM 1464 C C . PRO A 1 184 ? -1.819 -36.439 -3.783 1.00 52.75 184 PRO A C 1
ATOM 1466 O O . PRO A 1 184 ? -0.779 -37.099 -3.817 1.00 52.75 184 PRO A O 1
ATOM 1469 N N . ASN A 1 185 ? -3.020 -36.985 -3.596 1.00 55.25 185 ASN A N 1
ATOM 1470 C CA . ASN A 1 185 ? -3.251 -38.415 -3.738 1.00 55.25 185 ASN A CA 1
ATOM 1471 C C . ASN A 1 185 ? -2.856 -38.793 -5.168 1.00 55.25 185 ASN A C 1
ATOM 1473 O O . ASN A 1 185 ? -3.437 -38.274 -6.120 1.00 55.25 185 ASN A O 1
ATOM 1477 N N . GLN A 1 186 ? -1.848 -39.652 -5.301 1.00 46.06 186 GLN A N 1
ATOM 1478 C CA . GLN A 1 186 ? -1.613 -40.381 -6.537 1.00 46.06 186 GLN A CA 1
ATOM 1479 C C . GLN A 1 186 ? -2.795 -41.337 -6.712 1.00 46.06 186 GLN A C 1
ATOM 1481 O O . GLN A 1 186 ? -3.032 -42.184 -5.850 1.00 46.06 186 GLN A O 1
ATOM 1486 N N . VAL A 1 187 ? -3.554 -41.130 -7.784 1.00 45.50 187 VAL A N 1
ATOM 1487 C CA . VAL A 1 187 ? -4.449 -42.123 -8.382 1.00 45.50 187 VAL A CA 1
ATOM 1488 C C . VAL A 1 187 ? -3.879 -42.421 -9.754 1.00 45.50 187 VAL A C 1
ATOM 1490 O O . VAL A 1 187 ? -3.515 -41.434 -10.435 1.00 45.50 187 VAL A O 1
#

pLDDT: mean 74.26, std 22.25, range [28.78, 96.25]

Foldseek 3Di:
DDDDDDPDDDDPVPDPDDPLCPLVVQVVCPVFQWDWDWDWPQVVQWIKIFIAHVVRHTPDIDTVCVVVVCVQPARGWQEWDQEPQRWIWTQRQQQRWIWIQDDDPVSDTDIWTFAQPDGDDRRQWRYWDDDQQWIWIQGNVVRDIRIDRQDDRSHGDPVRTDPDPDRDDDDDRDDDDDDDPDDPDDD

Organism: Onchocerca ochengi (NCBI:txid42157)

Secondary structure (DSSP, 8-state):
-----------GGG----TT-HHHHHHHGGGS-EEEEEEEEGGGTEEEEEEEETTS-EEEEEEHHHHHTGGGT-S-EEEEEE-TTS-EEEEETTTTEEEEEE--TTS--EEEEEPPSSPPPTT-EEEEEEETTEEEEEETTTTEEEEEE-EETTEE-GGGEE---PPPP------PPPPP--PPPP-

Radius of gyration: 20.02 Å; chains: 1; bounding box: 37×61×74 Å

Sequence (187 aa):
MYNQSRKGWKILKESKKTRYQYLRIAEDQAEYKAVVLLTCDAAQNRILLFVVDHTGTLINEYDLTKTYKLDECIRNPASAIVDSFGNLLILDYATSRLWALLSNAKGMRHLKEIVIPTPLGPQEALGITAHGDWIYMTCFARREVICLRYLVNGILVSSCCSISSETPKSDRRAISLPRPTRKPNQV